Protein AF-W2J7N6-F1 (afdb_monomer_lite)

Organism: Phytophthora nicotianae (NCBI:txid4792)

Radius of gyration: 29.97 Å; chains: 1; bounding box: 70×47×74 Å

Foldseek 3Di:
DQCDVCNVVVDDADPVLVVDCDDHPLVVVLVVVLVVLPDLDPVPQPPDDDDPVCVPPRPSDRDRDDSVVVVVVVVVLSVLLVQLVVLVVVVPDPDPVSCVSSVNVVVSNVVVVVVVVVVVVVVVVVVVVVVLVVVVVVLVVLLVVLVVVLVVLVVCLVPDDDVVVVVSVVVNVVSVVVNVVSVVVVVVSVD

Structure (mmCIF, N/CA/C/O backbone):
data_AF-W2J7N6-F1
#
_entry.id   AF-W2J7N6-F1
#
loop_
_atom_site.group_PDB
_atom_site.id
_atom_site.type_symbol
_atom_site.label_atom_id
_atom_site.label_alt_id
_atom_site.label_comp_id
_atom_site.label_asym_id
_atom_site.label_entity_id
_atom_site.label_seq_id
_atom_site.pdbx_PDB_ins_code
_atom_site.Cartn_x
_atom_site.Cartn_y
_atom_site.Cartn_z
_atom_site.occupancy
_atom_site.B_iso_or_equiv
_atom_site.auth_seq_id
_atom_site.auth_comp_id
_atom_site.auth_asym_id
_atom_site.auth_atom_id
_atom_site.pdbx_PDB_model_num
ATOM 1 N N . MET A 1 1 ? -1.779 -7.008 22.328 1.00 38.22 1 MET A N 1
ATOM 2 C CA . MET A 1 1 ? -0.797 -5.920 22.149 1.00 38.22 1 MET A CA 1
ATOM 3 C C . MET A 1 1 ? -1.572 -4.625 22.346 1.00 38.22 1 MET A C 1
ATOM 5 O O . MET A 1 1 ? -2.574 -4.451 21.667 1.00 38.22 1 MET A O 1
ATOM 9 N N . TYR A 1 2 ? -1.223 -3.793 23.335 1.00 39.44 2 TYR A N 1
ATOM 10 C CA . TYR A 1 2 ? -1.887 -2.497 23.537 1.00 39.44 2 TYR A CA 1
ATOM 11 C C . TYR A 1 2 ? -1.592 -1.618 22.321 1.00 39.44 2 TYR A C 1
ATOM 13 O O . TYR A 1 2 ? -0.482 -1.105 22.246 1.00 39.44 2 TYR A O 1
ATOM 21 N N . MET A 1 3 ? -2.557 -1.466 21.406 1.00 43.78 3 MET A N 1
ATOM 22 C CA . MET A 1 3 ? -2.448 -0.568 20.253 1.00 43.78 3 MET A CA 1
ATOM 23 C C . MET A 1 3 ? -2.387 0.874 20.755 1.00 43.78 3 MET A C 1
ATOM 25 O O . MET A 1 3 ? -3.414 1.502 21.027 1.00 43.78 3 MET A O 1
ATOM 29 N N . ARG A 1 4 ? -1.173 1.389 20.964 1.00 52.88 4 ARG A N 1
ATOM 30 C CA . ARG A 1 4 ? -0.984 2.785 21.376 1.00 52.88 4 ARG A CA 1
ATOM 31 C C . ARG A 1 4 ? -1.499 3.686 20.253 1.00 52.88 4 ARG A C 1
ATOM 33 O O . ARG A 1 4 ? -1.397 3.339 19.084 1.00 52.88 4 ARG A O 1
ATOM 40 N N . LEU A 1 5 ? -1.994 4.882 20.570 1.00 53.97 5 LEU A N 1
ATOM 41 C CA . LEU A 1 5 ? -2.507 5.820 19.556 1.00 53.97 5 LEU A CA 1
ATOM 42 C C . LEU A 1 5 ? -1.477 6.125 18.440 1.00 53.97 5 LEU A C 1
ATOM 44 O O . LEU A 1 5 ? -1.843 6.379 17.296 1.00 53.97 5 LEU A O 1
ATOM 48 N N . ILE A 1 6 ? -0.183 6.038 18.759 1.00 49.06 6 ILE A N 1
ATOM 49 C CA . ILE A 1 6 ? 0.934 6.105 17.805 1.00 49.06 6 ILE A CA 1
ATOM 50 C C . ILE A 1 6 ? 0.998 4.911 16.841 1.00 49.06 6 ILE A C 1
ATOM 52 O O . ILE A 1 6 ? 1.374 5.091 15.694 1.00 49.06 6 ILE A O 1
ATOM 56 N N . GLU A 1 7 ? 0.616 3.710 17.270 1.00 50.69 7 GLU A N 1
ATOM 57 C CA . GLU A 1 7 ? 0.576 2.501 16.433 1.00 50.69 7 GLU A CA 1
ATOM 58 C C . GLU A 1 7 ? -0.626 2.536 15.479 1.00 50.69 7 GLU A C 1
ATOM 60 O O . GLU A 1 7 ? -0.531 2.062 14.355 1.00 50.69 7 GLU A O 1
ATOM 65 N N . VAL A 1 8 ? -1.725 3.181 15.891 1.00 49.38 8 VAL A N 1
ATOM 66 C CA . VAL A 1 8 ? -2.928 3.372 15.060 1.00 49.38 8 VAL A CA 1
ATOM 67 C C . VAL A 1 8 ? -2.766 4.525 14.065 1.00 49.38 8 VAL A C 1
ATOM 69 O O . VAL A 1 8 ? -3.258 4.453 12.944 1.00 49.38 8 VAL A O 1
ATOM 72 N N . THR A 1 9 ? -2.094 5.611 14.458 1.00 54.69 9 THR A N 1
ATOM 73 C CA . THR A 1 9 ? -1.965 6.817 13.614 1.00 54.69 9 THR A CA 1
ATOM 74 C C . THR A 1 9 ? -0.609 6.948 12.917 1.00 54.69 9 THR A C 1
ATOM 76 O O . THR A 1 9 ? -0.447 7.821 12.062 1.00 54.69 9 THR A O 1
ATOM 79 N N . GLY A 1 10 ? 0.379 6.128 13.289 1.00 52.31 10 GLY A N 1
ATOM 80 C CA . GLY A 1 10 ? 1.762 6.205 12.809 1.00 52.31 10 GLY A CA 1
ATOM 81 C C . GLY A 1 10 ? 2.533 7.445 13.279 1.00 52.31 10 GLY A C 1
ATOM 82 O O . GLY A 1 10 ? 3.628 7.701 12.778 1.00 52.31 10 GLY A O 1
ATOM 83 N N . ARG A 1 11 ? 1.983 8.257 14.197 1.00 52.81 11 ARG A N 1
ATOM 84 C CA . ARG A 1 11 ? 2.559 9.555 14.594 1.00 52.81 11 ARG A CA 1
ATOM 85 C C . ARG A 1 11 ? 2.810 9.658 16.089 1.00 52.81 11 ARG A C 1
ATOM 87 O O . ARG A 1 11 ? 1.987 9.259 16.908 1.00 52.81 11 ARG A O 1
ATOM 94 N N . ASN A 1 12 ? 3.966 10.220 16.431 1.00 57.34 12 ASN A N 1
ATOM 95 C CA . ASN A 1 12 ? 4.345 10.491 17.810 1.00 57.34 12 ASN A CA 1
ATOM 96 C C . ASN A 1 12 ? 3.651 11.771 18.291 1.00 57.34 12 ASN A C 1
ATOM 98 O O . ASN A 1 12 ? 3.714 12.782 17.597 1.00 57.34 12 ASN A O 1
ATOM 102 N N . PHE A 1 13 ? 2.986 11.705 19.444 1.00 58.62 13 PHE A N 1
ATOM 103 C CA . PHE A 1 13 ? 2.281 12.838 20.048 1.00 58.62 13 PHE A CA 1
ATOM 104 C C . PHE A 1 13 ? 3.157 13.412 21.156 1.00 58.62 13 PHE A C 1
ATOM 106 O O . PHE A 1 13 ? 3.608 12.659 22.027 1.00 58.62 13 PHE A O 1
ATOM 113 N N . ASP A 1 14 ? 3.425 14.715 21.121 1.00 60.62 14 ASP A N 1
ATOM 114 C CA . ASP A 1 14 ? 4.193 15.354 22.183 1.00 60.62 14 ASP A CA 1
ATOM 115 C C . ASP A 1 14 ? 3.315 15.671 23.410 1.00 60.62 14 ASP A C 1
ATOM 117 O O . ASP A 1 14 ? 2.107 15.432 23.439 1.00 60.62 14 ASP A O 1
ATOM 121 N N . ARG A 1 15 ? 3.935 16.145 24.494 1.00 53.88 15 ARG A N 1
ATOM 122 C CA . ARG A 1 15 ? 3.210 16.407 25.745 1.00 53.88 15 ARG A CA 1
ATOM 123 C C . ARG A 1 15 ? 2.224 17.573 25.614 1.00 53.88 15 ARG A C 1
ATOM 125 O O . ARG A 1 15 ? 1.198 17.548 26.278 1.00 53.88 15 ARG A O 1
ATOM 132 N N . ALA A 1 16 ? 2.510 18.547 24.751 1.00 56.78 16 ALA A N 1
ATOM 133 C CA . ALA A 1 16 ? 1.606 19.663 24.498 1.00 56.78 16 ALA A CA 1
ATOM 134 C C . ALA A 1 16 ? 0.375 19.202 23.699 1.00 56.78 16 ALA A C 1
ATOM 136 O O . ALA A 1 16 ? -0.742 19.585 24.036 1.00 56.78 16 ALA A O 1
ATOM 137 N N . ASP A 1 17 ? 0.560 18.295 22.735 1.00 56.19 17 ASP A N 1
ATOM 138 C CA . ASP A 1 17 ? -0.524 17.624 22.011 1.00 56.19 17 ASP A CA 1
ATOM 139 C C . ASP A 1 17 ? -1.400 16.761 22.933 1.00 56.19 17 ASP A C 1
ATOM 141 O O . ASP A 1 17 ? -2.585 16.570 22.677 1.00 56.19 17 ASP A O 1
ATOM 145 N N . LEU A 1 18 ? -0.836 16.188 23.998 1.00 55.91 18 LEU A N 1
ATOM 146 C CA . LEU A 1 18 ? -1.601 15.393 24.963 1.00 55.91 18 LEU A CA 1
ATOM 147 C C . LEU A 1 18 ? -2.370 16.260 25.973 1.00 55.91 18 LEU A C 1
ATOM 149 O O . LEU A 1 18 ? -3.413 15.817 26.459 1.00 55.91 18 LEU A O 1
ATOM 153 N N . ASP A 1 19 ? -1.872 17.464 26.267 1.00 52.31 19 ASP A N 1
ATOM 154 C CA . ASP A 1 19 ? -2.434 18.385 27.261 1.00 52.31 19 ASP A CA 1
ATOM 155 C C . ASP A 1 19 ? -3.466 19.375 26.658 1.00 52.31 19 ASP A C 1
ATOM 157 O O . ASP A 1 19 ? -4.292 19.919 27.397 1.00 52.31 19 ASP A O 1
ATOM 161 N N . ASP A 1 20 ? -3.488 19.588 25.332 1.00 57.53 20 ASP A N 1
ATOM 162 C CA . ASP A 1 20 ? -4.513 20.403 24.654 1.00 57.53 20 ASP A CA 1
ATOM 163 C C . ASP A 1 20 ? -5.779 19.586 24.327 1.00 57.53 20 ASP A C 1
ATOM 165 O O . ASP A 1 20 ? -5.853 18.795 23.382 1.00 57.53 20 ASP A O 1
ATOM 169 N N . VAL A 1 21 ? -6.821 19.804 25.128 1.00 56.00 21 VAL A N 1
ATOM 170 C CA . VAL A 1 21 ? -8.105 19.086 25.063 1.00 56.00 21 VAL A CA 1
ATOM 171 C C . VAL A 1 21 ? -8.947 19.497 23.846 1.00 56.00 21 VAL A C 1
ATOM 173 O O . VAL A 1 21 ? -9.872 18.779 23.458 1.00 56.00 21 VAL A O 1
ATOM 176 N N . THR A 1 22 ? -8.644 20.638 23.224 1.00 56.25 22 THR A N 1
ATOM 177 C CA . THR A 1 22 ? -9.552 21.286 22.269 1.00 56.25 22 THR A CA 1
ATOM 178 C C . THR A 1 22 ? -9.056 21.265 20.841 1.00 56.25 22 THR A C 1
ATOM 180 O O . THR A 1 22 ? -9.901 21.055 19.980 1.00 56.25 22 THR A O 1
ATOM 183 N N . ASP A 1 23 ? -7.750 21.393 20.582 1.00 58.72 23 ASP A N 1
ATOM 184 C CA . ASP A 1 23 ? -7.188 21.447 19.219 1.00 58.72 23 ASP A CA 1
ATOM 185 C C . ASP A 1 23 ? -6.036 20.466 18.953 1.00 58.72 23 ASP A C 1
ATOM 187 O O . ASP A 1 23 ? -5.449 20.469 17.869 1.00 58.72 23 ASP A O 1
ATOM 191 N N . SER A 1 24 ? -5.763 19.542 19.876 1.00 68.00 24 SER A N 1
ATOM 192 C CA . SER A 1 24 ? -4.764 18.503 19.630 1.00 68.00 24 SER A CA 1
ATOM 193 C C . SER A 1 24 ? -5.123 17.575 18.470 1.00 68.00 24 SER A C 1
ATOM 195 O O . SER A 1 24 ? -6.289 17.282 18.178 1.00 68.00 24 SER A O 1
ATOM 197 N N . LEU A 1 25 ? -4.085 17.003 17.855 1.00 62.78 25 LEU A N 1
ATOM 198 C CA . LEU A 1 25 ? -4.218 15.944 16.852 1.00 62.78 25 LEU A CA 1
ATOM 199 C C . LEU A 1 25 ? -4.993 14.730 17.387 1.00 62.78 25 LEU A C 1
ATOM 201 O O . LEU A 1 25 ? -5.731 14.085 16.643 1.00 62.78 25 LEU A O 1
ATOM 205 N N . LYS A 1 26 ? -4.873 14.444 18.687 1.00 64.44 26 LYS A N 1
ATOM 206 C CA . LYS A 1 26 ? -5.652 13.410 19.372 1.00 64.44 26 LYS A CA 1
ATOM 207 C C . LYS A 1 26 ? -7.142 13.765 19.419 1.00 64.44 26 LYS A C 1
ATOM 209 O O . LYS A 1 26 ? -7.977 12.933 19.061 1.00 64.44 26 LYS A O 1
ATOM 214 N N . ALA A 1 27 ? -7.487 14.994 19.803 1.00 67.50 27 ALA A N 1
ATOM 215 C CA . ALA A 1 27 ? -8.872 15.465 19.784 1.00 67.50 27 ALA A CA 1
ATOM 216 C C . ALA A 1 27 ? -9.446 15.472 18.355 1.00 67.50 27 ALA A C 1
ATOM 218 O O . ALA A 1 27 ? -10.603 15.100 18.145 1.00 67.50 27 ALA A O 1
ATOM 219 N N . GLN A 1 28 ? -8.631 15.824 17.355 1.00 71.25 28 GLN A N 1
ATOM 220 C CA . GLN A 1 28 ? -9.018 15.776 15.946 1.00 71.25 28 GLN A CA 1
ATOM 221 C C . GLN A 1 28 ? -9.262 14.345 15.451 1.00 71.25 28 GLN A C 1
ATOM 223 O O . GLN A 1 28 ? -10.259 14.101 14.771 1.00 71.25 28 GLN A O 1
ATOM 228 N N . PHE A 1 29 ? -8.410 13.390 15.834 1.00 69.88 29 PHE A N 1
ATOM 229 C CA . PHE A 1 29 ? -8.613 11.972 15.546 1.00 69.88 29 PHE A CA 1
ATOM 230 C C . PHE A 1 29 ? -9.966 11.485 16.081 1.00 69.88 29 PHE A C 1
ATOM 232 O O . PHE A 1 29 ? -10.776 10.969 15.311 1.00 69.88 29 PHE A O 1
ATOM 239 N N . TRP A 1 30 ? -10.274 11.731 17.357 1.00 74.19 30 TRP A N 1
ATOM 240 C CA . TRP A 1 30 ? -11.540 11.286 17.948 1.00 74.19 30 TRP A CA 1
ATOM 241 C C . TRP A 1 30 ? -12.768 12.015 17.394 1.00 74.19 30 TRP A C 1
ATOM 243 O O . TRP A 1 30 ? -13.833 11.410 17.277 1.00 74.19 30 TRP A O 1
ATOM 253 N N . ARG A 1 31 ? -12.640 13.284 16.980 1.00 73.38 31 ARG A N 1
ATOM 254 C CA . ARG A 1 31 ? -13.703 13.994 16.243 1.00 73.38 31 ARG A CA 1
ATOM 255 C C . ARG A 1 31 ? -13.989 13.348 14.884 1.00 73.38 31 ARG A C 1
ATOM 257 O O . ARG A 1 31 ? -15.156 13.192 14.518 1.00 73.38 31 ARG A O 1
ATOM 264 N N . ASN A 1 32 ? -12.952 12.928 14.163 1.00 71.38 32 ASN A N 1
ATOM 265 C CA . ASN A 1 32 ? -13.113 12.209 12.898 1.00 71.38 32 ASN A CA 1
ATOM 266 C C . ASN A 1 32 ? -13.758 10.835 13.119 1.00 71.38 32 ASN A C 1
ATOM 268 O O . ASN A 1 32 ? -14.707 10.492 12.417 1.00 71.38 32 ASN A O 1
ATOM 272 N N . VAL A 1 33 ? -13.305 10.090 14.133 1.00 67.31 33 VAL A N 1
ATOM 273 C CA . VAL A 1 33 ? -13.909 8.805 14.525 1.00 67.31 33 VAL A CA 1
ATOM 274 C C . VAL A 1 33 ? -15.389 8.982 14.862 1.00 67.31 33 VAL A C 1
ATOM 276 O O . VAL A 1 33 ? -16.207 8.242 14.332 1.00 67.31 33 VAL A O 1
ATOM 279 N N . ALA A 1 34 ? -15.758 9.994 15.654 1.00 68.44 34 ALA A N 1
ATOM 280 C CA . ALA A 1 34 ? -17.157 10.285 15.977 1.00 68.44 34 ALA A CA 1
ATOM 281 C C . ALA A 1 34 ? -17.995 10.628 14.738 1.00 68.44 34 ALA A C 1
ATOM 283 O O . ALA A 1 34 ? -19.142 10.205 14.628 1.00 68.44 34 ALA A O 1
ATOM 284 N N . THR A 1 35 ? -17.415 11.361 13.785 1.00 73.50 35 THR A N 1
ATOM 285 C CA . THR A 1 35 ? -18.088 11.720 12.529 1.00 73.50 35 THR A CA 1
ATOM 286 C C . THR A 1 35 ? -18.385 10.482 11.686 1.00 73.50 35 THR A C 1
ATOM 288 O O . THR A 1 35 ? -19.499 10.334 11.193 1.00 73.50 35 THR A O 1
ATOM 291 N N . VAL A 1 36 ? -17.416 9.571 11.549 1.00 71.06 36 VAL A N 1
ATOM 292 C CA . VAL A 1 36 ? -17.595 8.314 10.807 1.00 71.06 36 VAL A CA 1
ATOM 293 C C . VAL A 1 36 ? -18.513 7.355 11.561 1.00 71.06 36 VAL A C 1
ATOM 295 O O . VAL A 1 36 ? -19.376 6.740 10.948 1.00 71.06 36 VAL A O 1
ATOM 298 N N . TYR A 1 37 ? -18.380 7.254 12.881 1.00 63.28 37 TYR A N 1
ATOM 299 C CA . TYR A 1 37 ? -19.232 6.406 13.712 1.00 63.28 37 TYR A CA 1
ATOM 300 C C . TYR A 1 37 ? -20.702 6.827 13.628 1.00 63.28 37 TYR A C 1
ATOM 302 O O . TYR A 1 37 ? -21.566 5.983 13.459 1.00 63.28 37 TYR A O 1
ATOM 310 N N . CYS A 1 38 ? -20.989 8.130 13.665 1.00 63.50 38 CYS A N 1
ATOM 311 C CA . CYS A 1 38 ? -22.343 8.653 13.483 1.00 63.50 38 CYS A CA 1
ATOM 312 C C . CYS A 1 38 ? -22.798 8.665 12.012 1.00 63.50 38 CYS A C 1
ATOM 314 O O . CYS A 1 38 ? -23.956 8.989 11.737 1.00 63.50 38 CYS A O 1
ATOM 316 N N . SER A 1 39 ? -21.913 8.357 11.058 1.00 65.50 39 SER A N 1
ATOM 317 C CA . SER A 1 39 ? -22.294 8.238 9.654 1.00 65.50 39 SER A CA 1
ATOM 318 C C . SER A 1 39 ? -23.007 6.905 9.439 1.00 65.50 39 SER A C 1
ATOM 320 O O . SER A 1 39 ? -22.518 5.851 9.835 1.00 65.50 39 SER A O 1
ATOM 322 N N . ASN A 1 40 ? -24.185 6.955 8.818 1.00 57.28 40 ASN A N 1
ATOM 323 C CA . ASN A 1 40 ? -25.013 5.782 8.536 1.00 57.28 40 ASN A CA 1
ATOM 324 C C . ASN A 1 40 ? -24.460 5.003 7.323 1.00 57.28 40 ASN A C 1
ATOM 326 O O . ASN A 1 40 ? -25.166 4.791 6.339 1.00 57.28 40 ASN A O 1
ATOM 330 N N . ASP A 1 41 ? -23.163 4.688 7.363 1.00 60.06 41 ASP A N 1
ATOM 331 C CA . ASP A 1 41 ? -22.408 4.039 6.295 1.00 60.06 41 ASP A CA 1
ATOM 332 C C . ASP A 1 41 ? -22.790 2.556 6.226 1.00 60.06 41 ASP A C 1
ATOM 334 O O . ASP A 1 41 ? -22.644 1.798 7.191 1.00 60.06 41 ASP A O 1
ATOM 338 N N . ASP A 1 42 ? -23.287 2.145 5.060 1.00 57.94 42 ASP A N 1
ATOM 339 C CA . ASP A 1 42 ? -23.792 0.797 4.812 1.00 57.94 42 ASP A CA 1
ATOM 340 C C . ASP A 1 42 ? -22.732 -0.288 5.051 1.00 57.94 42 ASP A C 1
ATOM 342 O O . ASP A 1 42 ? -23.088 -1.431 5.342 1.00 57.94 42 ASP A O 1
ATOM 346 N N . LYS A 1 43 ? -21.435 0.059 5.021 1.00 56.66 43 LYS A N 1
ATOM 347 C CA . LYS A 1 43 ? -20.343 -0.890 5.292 1.00 56.66 43 LYS A CA 1
ATOM 348 C C . LYS A 1 43 ? -20.364 -1.479 6.707 1.00 56.66 43 LYS A C 1
ATOM 350 O O . LYS A 1 43 ? -19.755 -2.522 6.929 1.00 56.66 43 LYS A O 1
ATOM 355 N N . PHE A 1 44 ? -21.043 -0.830 7.657 1.00 51.00 44 PHE A N 1
ATOM 356 C CA . PHE A 1 44 ? -21.101 -1.268 9.055 1.00 51.00 44 PHE A CA 1
ATOM 357 C C . PHE A 1 44 ? -22.415 -1.961 9.441 1.00 51.00 44 PHE A C 1
ATOM 359 O O . PHE A 1 44 ? -22.488 -2.565 10.507 1.00 51.00 44 PHE A O 1
ATOM 366 N N . LYS A 1 45 ? -23.438 -1.947 8.574 1.00 52.94 45 LYS A N 1
ATOM 367 C CA . LYS A 1 45 ? -24.774 -2.506 8.868 1.00 52.94 45 LYS A CA 1
ATOM 368 C C . LYS A 1 45 ? -24.836 -4.039 8.929 1.00 52.94 45 LYS A C 1
ATOM 370 O O . LYS A 1 45 ? -25.866 -4.582 9.308 1.00 52.94 45 LYS A O 1
ATOM 375 N N . GLY A 1 46 ? -23.769 -4.742 8.542 1.00 46.72 46 GLY A N 1
ATOM 376 C CA . GLY A 1 46 ? -23.769 -6.203 8.376 1.00 46.72 46 GLY A CA 1
ATOM 377 C C . GLY A 1 46 ? -22.962 -7.005 9.400 1.00 46.72 46 GLY A C 1
ATOM 378 O O . GLY A 1 46 ? -22.852 -8.214 9.233 1.00 46.72 46 GLY A O 1
ATOM 379 N N . PHE A 1 47 ? -22.359 -6.371 10.412 1.00 46.88 47 PHE A N 1
ATOM 380 C CA . PHE A 1 47 ? -21.346 -7.027 11.259 1.00 46.88 47 PHE A CA 1
ATOM 381 C C . PHE A 1 47 ? -21.861 -7.685 12.547 1.00 46.88 47 PHE A C 1
ATOM 383 O O . PHE A 1 47 ? -21.058 -8.255 13.282 1.00 46.88 47 PHE A O 1
ATOM 390 N N . ILE A 1 48 ? -23.163 -7.636 12.834 1.00 47.78 48 ILE A N 1
ATOM 391 C CA . ILE A 1 48 ? -23.719 -8.198 14.072 1.00 47.78 48 ILE A CA 1
ATOM 392 C C . ILE A 1 48 ? -24.527 -9.449 13.713 1.00 47.78 48 ILE A C 1
ATOM 394 O O . ILE A 1 48 ? -25.617 -9.349 13.151 1.00 47.78 48 ILE A O 1
ATOM 398 N N . GLU A 1 49 ? -23.969 -10.633 13.989 1.00 47.41 49 GLU A N 1
ATOM 399 C CA . GLU A 1 49 ? -24.737 -11.884 13.973 1.00 47.41 49 GLU A CA 1
ATOM 400 C C . GLU A 1 49 ? -25.861 -11.793 15.017 1.00 47.41 49 GLU A C 1
ATOM 402 O O . GLU A 1 49 ? -25.648 -11.318 16.131 1.00 47.41 49 GLU A O 1
ATOM 407 N N . TYR A 1 50 ? -27.068 -12.220 14.639 1.00 43.53 50 TYR A N 1
ATOM 408 C CA . TYR A 1 50 ? -28.246 -12.210 15.507 1.00 43.53 50 TYR A CA 1
ATOM 409 C C . TYR A 1 50 ? -28.008 -13.080 16.751 1.00 43.53 50 TYR A C 1
ATOM 411 O O . TYR A 1 50 ? -27.838 -14.296 16.636 1.00 43.53 50 TYR A O 1
ATOM 419 N N . ASP A 1 51 ? -28.025 -12.456 17.929 1.00 50.34 51 ASP A N 1
ATOM 420 C CA . ASP A 1 51 ? -28.046 -13.131 19.229 1.00 50.34 51 ASP A CA 1
ATOM 421 C C . ASP A 1 51 ? -29.486 -13.147 19.767 1.00 50.34 51 ASP A C 1
ATOM 423 O O . ASP A 1 51 ? -30.223 -12.174 19.604 1.00 50.34 51 ASP A O 1
ATOM 427 N N . ALA A 1 52 ? -29.901 -14.222 20.437 1.00 51.09 52 ALA A N 1
ATOM 428 C CA . ALA A 1 52 ? -31.219 -14.305 21.073 1.00 51.09 52 ALA A CA 1
ATOM 429 C C . ALA A 1 52 ? -31.420 -13.208 22.139 1.00 51.09 52 ALA A C 1
ATOM 431 O O . ALA A 1 52 ? -32.550 -12.797 22.397 1.00 51.09 52 ALA A O 1
ATOM 432 N N . ASP A 1 53 ? -30.326 -12.684 22.697 1.00 50.62 53 ASP A N 1
ATOM 433 C CA . ASP A 1 53 ? -30.327 -11.559 23.639 1.00 50.62 53 ASP A CA 1
ATOM 434 C C 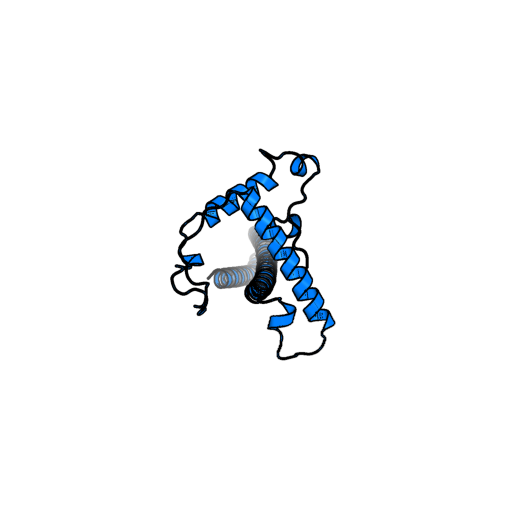. ASP A 1 53 ? -30.567 -10.189 22.958 1.00 50.62 53 ASP A C 1
ATOM 436 O O . ASP A 1 53 ? -30.757 -9.181 23.641 1.00 50.62 53 ASP A O 1
ATOM 440 N N . SER A 1 54 ? -30.589 -10.134 21.619 1.00 50.19 54 SER A N 1
ATOM 441 C CA . SER A 1 54 ? -30.829 -8.917 20.821 1.00 50.19 54 SER A CA 1
ATOM 442 C C . SER A 1 54 ? -32.284 -8.745 20.360 1.00 50.19 54 SER A C 1
ATOM 444 O O . SER A 1 54 ? -32.590 -7.846 19.575 1.00 50.19 54 SER A O 1
ATOM 446 N N . ASP A 1 55 ? -33.210 -9.572 20.857 1.00 48.94 55 ASP A N 1
ATOM 447 C CA . ASP A 1 55 ? -34.613 -9.540 20.443 1.00 48.94 55 ASP A CA 1
ATOM 448 C C . ASP A 1 55 ? -35.275 -8.194 20.813 1.00 48.94 55 ASP A C 1
ATOM 450 O O . ASP A 1 55 ? -35.405 -7.821 21.980 1.00 48.94 55 ASP A O 1
ATOM 454 N N . GLY A 1 56 ? -35.666 -7.427 19.791 1.00 51.66 56 GLY A N 1
ATOM 455 C CA . GLY A 1 56 ? -36.222 -6.076 19.940 1.00 51.66 56 GLY A CA 1
ATOM 456 C C . GLY A 1 56 ? -35.200 -4.931 19.939 1.00 51.66 56 GLY A C 1
ATOM 457 O O . GLY A 1 56 ? -35.609 -3.772 20.027 1.00 51.66 56 GLY A O 1
ATOM 458 N N . ILE A 1 57 ? -33.903 -5.218 19.798 1.00 50.97 57 ILE A N 1
ATOM 459 C CA . ILE A 1 57 ? -32.849 -4.217 19.590 1.00 50.97 57 ILE A CA 1
ATOM 460 C C . ILE A 1 57 ? -32.460 -4.249 18.112 1.00 50.97 57 ILE A C 1
ATOM 462 O O . ILE A 1 57 ? -31.961 -5.259 17.631 1.00 50.97 57 ILE A O 1
ATOM 466 N N . ASP A 1 58 ? -32.681 -3.151 17.385 1.00 54.31 58 ASP A N 1
ATOM 467 C CA . ASP A 1 58 ? -32.164 -3.007 16.020 1.00 54.31 58 ASP A CA 1
ATOM 468 C C . ASP A 1 58 ? -30.645 -2.744 16.069 1.00 54.31 58 ASP A C 1
ATOM 470 O O . ASP A 1 58 ? -30.239 -1.646 16.467 1.00 54.31 58 ASP A O 1
ATOM 474 N N . PRO A 1 59 ? -29.791 -3.697 15.646 1.00 47.62 59 PRO A N 1
ATOM 475 C CA . PRO A 1 59 ? -28.339 -3.534 15.682 1.00 47.62 59 PRO A CA 1
ATOM 476 C C . PRO A 1 59 ? -27.838 -2.459 14.703 1.00 47.62 59 PRO A C 1
ATOM 478 O O . PRO A 1 59 ? -26.706 -1.997 14.821 1.00 47.62 59 PRO A O 1
ATOM 481 N N . GLY A 1 60 ? -28.673 -2.047 13.739 1.00 49.69 60 GLY A N 1
ATOM 482 C CA . GLY A 1 60 ? -28.392 -0.954 12.809 1.00 49.69 60 GLY A CA 1
ATOM 483 C C . GLY A 1 60 ? -28.651 0.442 13.385 1.00 49.69 60 GLY A C 1
ATOM 484 O O . GLY A 1 60 ? -28.278 1.439 12.762 1.00 49.69 60 GLY A O 1
ATOM 485 N N . THR A 1 61 ? -29.264 0.544 14.569 1.00 54.88 61 THR A N 1
ATOM 486 C CA . THR A 1 61 ? -29.500 1.827 15.234 1.00 54.88 61 THR A CA 1
ATOM 487 C C . THR A 1 61 ? -28.225 2.292 15.940 1.00 54.88 61 THR A C 1
ATOM 489 O O . THR A 1 61 ? -27.939 1.940 17.083 1.00 54.88 61 THR A O 1
ATOM 492 N N . ILE A 1 62 ? -27.447 3.123 15.245 1.00 57.03 62 ILE A N 1
ATOM 493 C CA . ILE A 1 62 ? -26.244 3.756 15.792 1.00 57.03 62 ILE A CA 1
ATOM 494 C C . ILE A 1 62 ? -26.650 4.729 16.908 1.00 57.03 62 ILE A C 1
ATOM 496 O O . ILE A 1 62 ? -27.302 5.743 16.652 1.00 57.03 62 ILE A O 1
ATOM 500 N N . VAL A 1 63 ? -26.231 4.451 18.146 1.00 64.62 63 VAL A N 1
ATOM 501 C CA . VAL A 1 63 ? -26.381 5.377 19.280 1.00 64.62 63 VAL A CA 1
ATOM 502 C C . VAL A 1 63 ? -25.262 6.420 19.210 1.00 64.62 63 VAL A C 1
ATOM 504 O O . VAL A 1 63 ? -24.105 6.043 19.386 1.00 64.62 63 VAL A O 1
ATOM 507 N N . PRO A 1 64 ? -25.546 7.718 18.978 1.00 67.56 64 PRO A N 1
ATOM 508 C CA . PRO A 1 64 ? -24.504 8.731 18.845 1.00 67.56 64 PRO A CA 1
ATOM 509 C C . PRO A 1 64 ? -23.729 8.918 20.153 1.00 67.56 64 PRO A C 1
ATOM 511 O O . PRO A 1 64 ? -24.317 9.073 21.227 1.00 67.56 64 PRO A O 1
ATOM 514 N N . HIS A 1 65 ? -22.403 8.974 20.062 1.00 71.12 65 HIS A N 1
ATOM 515 C CA . HIS A 1 65 ? -21.519 9.185 21.207 1.00 71.12 65 HIS A CA 1
ATOM 516 C C . HIS A 1 65 ? -20.592 10.377 20.978 1.00 71.12 65 HIS A C 1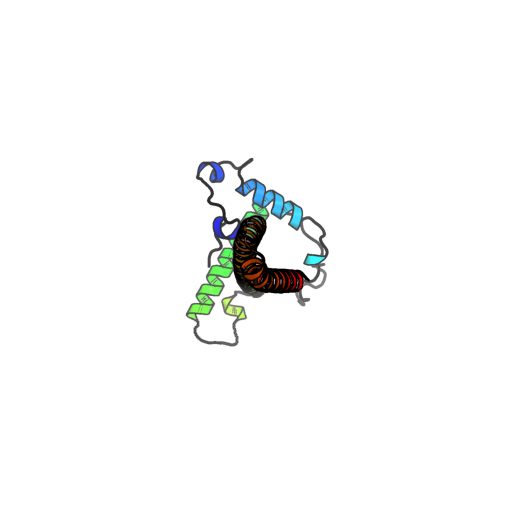
ATOM 518 O O . HIS A 1 65 ? -20.216 10.695 19.848 1.00 71.12 65 HIS A O 1
ATOM 524 N N . SER A 1 66 ? -20.219 11.057 22.065 1.00 73.25 66 SER A N 1
ATOM 525 C CA . SER A 1 66 ? -19.216 12.119 22.001 1.00 73.25 66 SER A CA 1
ATOM 526 C C . SER A 1 66 ? -17.827 11.528 21.709 1.00 73.25 66 SER A C 1
ATOM 528 O O . SER A 1 66 ? -17.570 10.378 22.073 1.00 73.25 66 SER A O 1
ATOM 530 N N . PRO A 1 67 ? -16.895 12.305 21.123 1.00 71.06 67 PRO A N 1
ATOM 531 C CA . PRO A 1 67 ? -15.512 11.866 20.912 1.00 71.06 67 PRO A CA 1
ATOM 532 C C . PRO A 1 67 ? -14.858 11.302 22.181 1.00 71.06 67 PRO A C 1
ATOM 534 O O . PRO A 1 67 ? -14.244 10.243 22.140 1.00 71.06 67 PRO A O 1
ATOM 537 N N . ALA A 1 68 ? -15.065 11.966 23.324 1.00 71.94 68 ALA A N 1
ATOM 538 C CA . ALA A 1 68 ? -14.550 11.519 24.617 1.00 71.94 68 ALA A CA 1
ATOM 539 C C . ALA A 1 68 ? -15.150 10.174 25.056 1.00 71.94 68 ALA A C 1
ATOM 541 O O . ALA A 1 68 ? -14.440 9.335 25.605 1.00 71.94 68 ALA A O 1
ATOM 542 N N . LYS A 1 69 ? -16.445 9.944 24.791 1.00 71.12 69 LYS A N 1
ATOM 543 C CA . LYS A 1 69 ? -17.093 8.673 25.125 1.00 71.12 69 LYS A CA 1
ATOM 544 C C . LYS A 1 69 ? -16.600 7.535 24.232 1.00 71.12 69 LYS A C 1
ATOM 546 O O . LYS A 1 69 ? -16.404 6.429 24.721 1.00 71.12 69 LYS A O 1
ATOM 551 N N . LEU A 1 70 ? -16.361 7.808 22.951 1.00 68.44 70 LEU A N 1
ATOM 552 C CA . LEU A 1 70 ? -15.773 6.836 22.027 1.00 68.44 70 LEU A CA 1
ATOM 553 C C . LEU A 1 70 ? -14.330 6.487 22.407 1.00 68.44 70 LEU A C 1
ATOM 555 O O . LEU A 1 70 ? -13.962 5.317 22.356 1.00 68.44 70 LEU A O 1
ATOM 559 N N . GLU A 1 71 ? -13.541 7.471 22.848 1.00 73.62 71 GLU A N 1
ATOM 560 C CA . GLU A 1 71 ? -12.206 7.225 23.398 1.00 73.62 71 GLU A CA 1
ATOM 561 C C . GLU A 1 71 ? -12.265 6.324 24.640 1.00 73.62 71 GLU A C 1
ATOM 563 O O . GLU A 1 71 ? -11.528 5.343 24.725 1.00 73.62 71 GLU A O 1
ATOM 568 N N . GLU A 1 72 ? -13.161 6.616 25.586 1.00 74.25 72 GLU A N 1
ATOM 569 C CA . GLU A 1 72 ? -13.366 5.798 26.788 1.00 74.25 72 GLU A CA 1
ATOM 570 C C . GLU A 1 72 ? -13.759 4.355 26.431 1.00 74.25 72 GLU A C 1
ATOM 572 O O . GLU A 1 72 ? -13.128 3.411 26.906 1.00 74.25 72 GLU A O 1
ATOM 577 N N . MET A 1 73 ? -14.745 4.180 25.542 1.00 70.81 73 MET A N 1
ATOM 578 C CA . MET A 1 73 ? -15.200 2.864 25.076 1.00 70.81 73 MET A CA 1
ATOM 579 C C . MET A 1 73 ? -14.080 2.083 24.383 1.00 70.81 73 MET A C 1
ATOM 581 O O . MET A 1 73 ? -13.946 0.878 24.587 1.00 70.81 73 MET A O 1
ATOM 585 N N . TRP A 1 74 ? -13.243 2.756 23.591 1.00 71.44 74 TRP A N 1
ATOM 586 C CA . TRP A 1 74 ? -12.074 2.145 22.964 1.00 71.44 74 TRP A CA 1
ATOM 587 C C . TRP A 1 74 ? -11.022 1.701 23.987 1.00 71.44 74 TRP A C 1
ATOM 589 O O . TRP A 1 74 ? -10.491 0.591 23.894 1.00 71.44 74 TRP A O 1
ATOM 599 N N . MET A 1 75 ? -10.721 2.538 24.982 1.00 72.12 75 MET A N 1
ATOM 600 C CA . MET A 1 75 ? -9.778 2.203 26.057 1.00 72.12 75 MET A CA 1
ATOM 601 C C . MET A 1 75 ? -10.278 1.018 26.890 1.00 72.12 75 MET A C 1
ATOM 603 O O . MET A 1 75 ? -9.508 0.127 27.250 1.00 72.12 75 MET A O 1
ATOM 607 N N . GLU A 1 76 ? -11.581 0.968 27.148 1.00 72.81 76 GLU A N 1
ATOM 608 C CA . GLU A 1 76 ? -12.226 -0.146 27.830 1.00 72.81 76 GLU A CA 1
ATOM 609 C C . GLU A 1 76 ? -12.138 -1.436 26.993 1.00 72.81 76 GLU A C 1
ATOM 611 O O . GLU A 1 76 ? -11.670 -2.469 27.479 1.00 72.81 76 GLU A O 1
ATOM 616 N N . LEU A 1 77 ? -12.494 -1.374 25.706 1.00 68.75 77 LEU A N 1
ATOM 617 C CA . LEU A 1 77 ? -12.449 -2.508 24.780 1.00 68.75 77 LEU A CA 1
ATOM 618 C C . LEU A 1 77 ? -11.026 -3.061 24.598 1.00 68.75 77 LEU A C 1
ATOM 620 O O . LEU A 1 77 ? -10.814 -4.273 24.658 1.00 68.75 77 LEU A O 1
ATOM 624 N N . THR A 1 78 ? -10.028 -2.189 24.454 1.00 68.88 78 THR A N 1
ATOM 625 C CA . THR A 1 78 ? -8.613 -2.588 24.344 1.00 68.88 78 THR A CA 1
ATOM 626 C C . THR A 1 78 ? -8.052 -3.165 25.647 1.00 68.88 78 THR A C 1
ATOM 628 O O . THR A 1 78 ? -7.209 -4.070 25.607 1.00 68.88 78 THR A O 1
ATOM 631 N N . SER A 1 79 ? -8.540 -2.714 26.807 1.00 72.94 79 SER A N 1
ATOM 632 C CA . SER A 1 79 ? -8.212 -3.318 28.103 1.00 72.94 79 SER A CA 1
ATOM 633 C C . SER A 1 79 ? -8.781 -4.736 28.220 1.00 72.94 79 SER A C 1
ATOM 635 O O . SER A 1 79 ? -8.032 -5.675 28.510 1.00 72.94 79 SER A O 1
ATOM 637 N N . PHE A 1 80 ? -10.066 -4.924 27.894 1.00 68.06 80 PHE A N 1
ATOM 638 C CA . PHE A 1 80 ? -10.700 -6.247 27.861 1.00 68.06 80 PHE A CA 1
ATOM 639 C C . PHE A 1 80 ? -9.998 -7.198 26.893 1.00 68.06 80 PHE A C 1
ATOM 641 O O . PHE A 1 80 ? -9.754 -8.358 27.236 1.00 68.06 80 PHE A O 1
ATOM 648 N N . PHE A 1 81 ? -9.616 -6.702 25.715 1.00 66.62 81 PHE A N 1
ATOM 649 C CA . PHE A 1 81 ? -8.827 -7.462 24.754 1.00 66.62 81 PHE A CA 1
ATOM 650 C C . PHE A 1 81 ? -7.484 -7.896 25.347 1.00 66.62 81 PHE A C 1
ATOM 652 O O . PHE A 1 81 ? -7.133 -9.070 25.280 1.00 66.62 81 PHE A O 1
ATOM 659 N N . SER A 1 82 ? -6.750 -6.977 25.978 1.00 70.12 82 SER A N 1
ATOM 660 C CA . SER A 1 82 ? -5.431 -7.267 26.553 1.00 70.12 82 SER A CA 1
ATOM 661 C C . SER A 1 82 ? -5.494 -8.332 27.651 1.00 70.12 82 SER A C 1
ATOM 663 O O . SER A 1 82 ? -4.630 -9.205 27.714 1.00 70.12 82 SER A O 1
ATOM 665 N N . ILE A 1 83 ? -6.534 -8.291 28.489 1.00 71.88 83 ILE A N 1
ATOM 666 C CA . ILE A 1 83 ? -6.787 -9.308 29.519 1.00 71.88 83 ILE A CA 1
ATOM 667 C C . ILE A 1 83 ? -7.116 -10.654 28.867 1.00 71.88 83 ILE A C 1
ATOM 669 O O . ILE A 1 83 ? -6.532 -11.676 29.223 1.00 71.88 83 ILE A O 1
ATOM 673 N N . SER A 1 84 ? -8.016 -10.650 27.884 1.00 64.94 84 SER A N 1
ATOM 674 C CA . SER A 1 84 ? -8.456 -11.859 27.183 1.00 64.94 84 SER A CA 1
ATOM 675 C C . SER A 1 84 ? -7.310 -12.535 26.426 1.00 64.94 84 SER A C 1
ATOM 677 O O . SER A 1 84 ? -7.149 -13.750 26.498 1.00 64.94 84 SER A O 1
ATOM 679 N N . GLU A 1 85 ? -6.465 -11.755 25.750 1.00 64.44 85 GLU A N 1
ATOM 680 C CA . GLU A 1 85 ? -5.282 -12.239 25.038 1.00 64.44 85 GLU A CA 1
ATOM 681 C C . GLU A 1 85 ? -4.234 -12.811 26.006 1.00 64.44 85 GLU A C 1
ATOM 683 O O . GLU 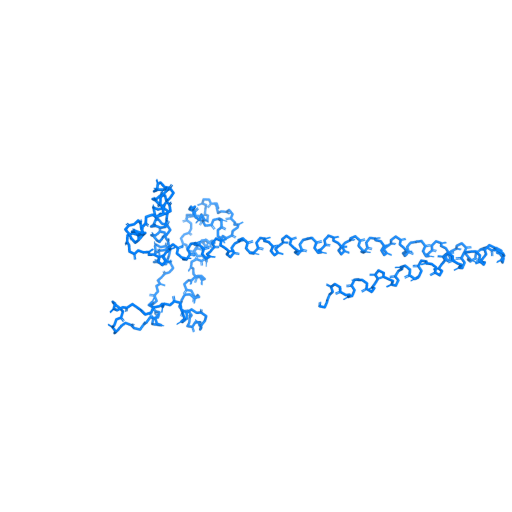A 1 85 ? -3.665 -13.873 25.745 1.00 64.44 85 GLU A O 1
ATOM 688 N N . ALA A 1 86 ? -3.985 -12.145 27.140 1.00 69.56 86 ALA A N 1
ATOM 689 C CA . ALA A 1 86 ? -3.082 -12.656 28.170 1.00 69.56 86 ALA A CA 1
ATOM 690 C C . ALA A 1 86 ? -3.585 -13.990 28.740 1.00 69.56 86 ALA A C 1
ATOM 692 O O . ALA A 1 86 ? -2.816 -14.947 28.844 1.00 69.56 86 ALA A O 1
ATOM 693 N N . ASN A 1 87 ? -4.884 -14.077 29.032 1.00 65.62 87 ASN A N 1
ATOM 694 C CA . ASN A 1 87 ? -5.528 -15.302 29.496 1.00 65.62 87 ASN A CA 1
ATOM 695 C C . ASN A 1 87 ? -5.447 -16.423 28.450 1.00 65.62 87 ASN A C 1
ATOM 697 O O . ASN A 1 87 ? -5.115 -17.556 28.792 1.00 65.62 87 ASN A O 1
ATOM 701 N N . PHE A 1 88 ? -5.673 -16.106 27.172 1.00 59.59 88 PHE A N 1
ATOM 702 C CA . PHE A 1 88 ? -5.526 -17.056 26.071 1.00 59.59 88 PHE A CA 1
ATOM 703 C C . PHE A 1 88 ? -4.101 -17.614 25.987 1.00 59.59 88 PHE A C 1
ATOM 705 O O . PHE A 1 88 ? -3.917 -18.832 25.981 1.00 59.59 88 PHE A O 1
ATOM 712 N N . ARG A 1 89 ? -3.082 -16.745 26.007 1.00 64.31 89 ARG A N 1
ATOM 713 C CA . ARG A 1 89 ? -1.666 -17.155 25.964 1.00 64.31 89 ARG A CA 1
ATOM 714 C C . ARG A 1 89 ? -1.263 -18.010 27.166 1.00 64.31 89 ARG A C 1
ATOM 716 O O . ARG A 1 89 ? -0.489 -18.947 27.002 1.00 64.31 89 ARG A O 1
ATOM 723 N N . LEU A 1 90 ? -1.779 -17.696 28.356 1.00 63.28 90 LEU A N 1
ATOM 724 C CA . LEU A 1 90 ? -1.516 -18.457 29.582 1.00 63.28 90 LEU A CA 1
ATOM 725 C C . LEU A 1 90 ? -2.196 -19.828 29.586 1.00 63.28 90 LEU A C 1
ATOM 727 O O . LEU A 1 90 ? -1.652 -20.764 30.166 1.00 63.28 90 LEU A O 1
ATOM 731 N N . SER A 1 91 ? -3.366 -19.953 28.954 1.00 59.28 91 SER A N 1
ATOM 732 C CA . SER A 1 91 ? -4.139 -21.197 28.985 1.00 59.28 91 SER A CA 1
ATOM 733 C C . SER A 1 91 ? -3.424 -22.357 28.287 1.00 59.28 91 SER A C 1
ATOM 735 O O . SER A 1 91 ? -3.567 -23.493 28.733 1.00 59.28 91 SER A O 1
ATOM 737 N N . GLY A 1 92 ? -2.637 -22.098 27.229 1.00 56.25 92 GLY A N 1
ATOM 738 C CA . GLY A 1 92 ? -1.792 -23.087 26.529 1.00 56.25 92 GLY A CA 1
ATOM 739 C C . GLY A 1 92 ? -2.514 -24.336 25.993 1.00 56.25 92 GLY A C 1
ATOM 740 O O . GLY A 1 92 ? -1.892 -25.201 25.383 1.00 56.25 92 GLY A O 1
ATOM 741 N N . THR A 1 93 ? -3.819 -24.440 26.217 1.00 50.75 93 THR A N 1
ATOM 742 C CA . THR A 1 93 ? -4.679 -25.579 25.945 1.00 50.75 93 THR A CA 1
ATOM 743 C C . THR A 1 93 ? -5.894 -25.036 25.219 1.00 50.75 93 THR A C 1
ATOM 745 O O . THR A 1 93 ? -6.507 -24.059 25.642 1.00 50.75 93 THR A O 1
ATOM 748 N N . HIS A 1 94 ? -6.206 -25.648 24.081 1.00 51.47 94 HIS A N 1
ATOM 749 C CA . HIS A 1 94 ? -7.389 -25.362 23.275 1.00 51.47 94 HIS A CA 1
ATOM 750 C C . HIS A 1 94 ? -8.659 -25.855 23.989 1.00 51.47 94 HIS A C 1
ATOM 752 O O . HIS A 1 94 ? -9.384 -26.691 23.456 1.00 51.47 94 HIS A O 1
ATOM 758 N N . ASP A 1 95 ? -8.884 -25.412 25.226 1.00 46.91 95 ASP A N 1
ATOM 759 C CA . ASP A 1 95 ? -10.066 -25.785 25.988 1.00 46.91 95 ASP A CA 1
ATOM 760 C C . ASP A 1 95 ? -11.319 -25.199 25.318 1.00 46.91 95 ASP A C 1
ATOM 762 O O . ASP A 1 95 ? -11.323 -24.069 24.816 1.00 46.91 95 ASP A O 1
ATOM 766 N N . HIS A 1 96 ? -12.392 -25.986 25.292 1.00 49.78 96 HIS A N 1
ATOM 767 C CA . HIS A 1 96 ? -13.636 -25.661 24.593 1.00 49.78 96 HIS A CA 1
ATOM 768 C C . HIS A 1 96 ? -14.404 -24.503 25.261 1.00 49.78 96 HIS A C 1
ATOM 770 O O . HIS A 1 96 ? -15.345 -23.963 24.679 1.00 49.78 96 HIS A O 1
ATOM 776 N N . GLU A 1 97 ? -13.986 -24.067 26.454 1.00 55.50 97 GLU A N 1
ATOM 777 C CA . GLU A 1 97 ? -14.584 -22.961 27.212 1.00 55.50 97 GLU A CA 1
ATOM 778 C C . GLU A 1 97 ? -13.956 -21.588 26.916 1.00 55.50 97 GLU A C 1
ATOM 780 O O . GLU A 1 97 ? -13.863 -20.718 27.786 1.00 55.50 97 GLU A O 1
ATOM 785 N N . PHE A 1 98 ? -13.578 -21.343 25.660 1.00 53.28 98 PHE A N 1
ATOM 786 C CA . PHE A 1 98 ? -13.019 -20.067 25.204 1.00 53.28 98 PHE A CA 1
ATOM 787 C C . PHE A 1 98 ? -13.845 -18.833 25.635 1.00 53.28 98 PHE A C 1
ATOM 789 O O . PHE A 1 98 ? -13.288 -17.801 26.012 1.00 53.28 98 PHE A O 1
ATOM 796 N N . LYS A 1 99 ? -15.181 -18.976 25.704 1.00 53.38 99 LYS A N 1
ATOM 797 C CA . LYS A 1 99 ? -16.122 -17.947 26.189 1.00 53.38 99 LYS A CA 1
ATOM 798 C C . LYS A 1 99 ? -15.846 -17.463 27.624 1.00 53.38 99 LYS A C 1
ATOM 800 O O . LYS A 1 99 ? -16.103 -16.294 27.914 1.00 53.38 99 LYS A O 1
ATOM 805 N N . ARG A 1 100 ? -15.314 -18.310 28.518 1.00 58.91 100 ARG A N 1
ATOM 806 C CA . ARG A 1 100 ? -14.985 -17.919 29.907 1.00 58.91 100 ARG A CA 1
ATOM 807 C C . ARG A 1 100 ? -13.746 -17.030 29.969 1.00 58.91 100 ARG A C 1
ATOM 809 O O . ARG A 1 100 ? -13.696 -16.127 30.800 1.00 58.91 100 ARG A O 1
ATOM 816 N N . PHE A 1 101 ? -12.788 -17.235 29.065 1.00 54.53 101 PHE A N 1
ATOM 817 C CA . PHE A 1 101 ? -11.546 -16.457 29.012 1.00 54.53 101 PHE A CA 1
ATOM 818 C C . PHE A 1 101 ? -11.746 -15.040 28.471 1.00 54.53 101 PHE A C 1
ATOM 820 O O . PHE A 1 101 ? -11.067 -14.119 28.925 1.00 54.53 101 PHE A O 1
ATOM 827 N N . VAL A 1 102 ? -12.706 -14.870 27.559 1.00 56.72 102 VAL A N 1
ATOM 828 C CA . VAL A 1 102 ? -13.114 -13.567 27.006 1.00 56.72 102 VAL A CA 1
ATOM 829 C C . VAL A 1 102 ? -14.247 -12.904 27.801 1.00 56.72 102 VAL A C 1
ATOM 831 O O . VAL A 1 102 ? -14.755 -11.870 27.385 1.00 56.72 102 VAL A O 1
ATOM 834 N N . GLN A 1 103 ? -14.676 -13.491 28.930 1.00 64.38 103 GLN A N 1
ATOM 835 C CA . GLN A 1 103 ? -15.779 -12.993 29.772 1.00 64.38 103 GLN A CA 1
ATOM 836 C C . GLN A 1 103 ? -17.055 -12.652 28.973 1.00 64.38 103 GLN A C 1
ATOM 838 O O . GLN A 1 103 ? -17.704 -11.640 29.223 1.00 64.38 103 GLN A O 1
ATOM 843 N N . GLY A 1 104 ? -17.396 -13.479 27.979 1.00 62.56 104 GLY A N 1
ATOM 844 C CA . GLY A 1 104 ? -18.543 -13.243 27.094 1.00 62.56 104 GLY A CA 1
ATOM 845 C C . GLY A 1 104 ? -18.331 -12.202 25.987 1.00 62.56 104 GLY A C 1
ATOM 846 O O . GLY A 1 104 ? -19.243 -11.996 25.203 1.00 62.56 104 GLY A O 1
ATOM 847 N N . LYS A 1 105 ? -17.146 -11.590 25.868 1.00 64.94 105 LYS A N 1
ATOM 848 C CA . LYS A 1 105 ? -16.809 -10.569 24.856 1.00 64.94 105 LYS A CA 1
ATOM 849 C C . LYS A 1 105 ? -15.998 -11.151 23.697 1.00 64.94 105 LYS A C 1
ATOM 851 O O . LYS A 1 105 ? -14.888 -10.707 23.400 1.00 64.94 105 LYS A O 1
ATOM 856 N N . LEU A 1 106 ? -16.512 -12.215 23.089 1.00 54.78 106 LEU A N 1
ATOM 857 C CA . LEU A 1 106 ? -15.815 -12.971 22.040 1.00 54.78 106 LEU A CA 1
ATOM 858 C C . LEU A 1 106 ? -15.579 -12.127 20.772 1.00 54.78 106 LEU A C 1
ATOM 860 O O . LEU A 1 106 ? -14.527 -12.178 20.140 1.00 54.78 106 LEU A O 1
ATOM 864 N N . ASP A 1 107 ? -16.552 -11.292 20.470 1.00 56.38 107 ASP A N 1
ATOM 865 C CA . ASP A 1 107 ? -16.615 -10.250 19.454 1.00 56.38 107 ASP A CA 1
ATOM 866 C C . ASP A 1 107 ? -15.422 -9.276 19.534 1.00 56.38 107 ASP A C 1
ATOM 868 O O . ASP A 1 107 ? -14.801 -8.982 18.511 1.00 56.38 107 ASP A O 1
ATOM 872 N N . VAL A 1 108 ? -14.990 -8.874 20.737 1.00 60.34 108 VAL A N 1
ATOM 873 C CA . VAL A 1 108 ? -13.804 -8.012 20.939 1.00 60.34 108 VAL A CA 1
ATOM 874 C C . VAL A 1 108 ? -12.513 -8.690 20.475 1.00 60.34 108 VAL A C 1
ATOM 876 O O . VAL A 1 108 ? -11.623 -8.046 19.914 1.00 60.34 108 VAL A O 1
ATOM 879 N N . LEU A 1 109 ? -12.397 -10.002 20.679 1.00 54.47 109 LEU A N 1
ATOM 880 C CA . LEU A 1 109 ? -11.247 -10.753 20.198 1.00 54.47 109 LEU A CA 1
ATOM 881 C C . LEU A 1 109 ? -11.278 -10.911 18.674 1.00 54.47 109 LEU A C 1
ATOM 883 O O . LEU A 1 109 ? -10.241 -10.727 18.038 1.00 54.47 109 LEU A O 1
ATOM 887 N N . TYR A 1 110 ? -12.435 -11.223 18.085 1.00 53.69 110 TYR A N 1
ATOM 888 C CA . TYR A 1 110 ? -12.560 -11.318 16.628 1.00 53.69 110 TYR A CA 1
ATOM 889 C C . TYR A 1 110 ? -12.200 -10.000 15.940 1.00 53.69 110 TYR A C 1
ATOM 891 O O . TYR A 1 110 ? -11.453 -10.018 14.963 1.00 53.69 110 TYR A O 1
ATOM 899 N N . LEU A 1 111 ? -12.634 -8.866 16.496 1.00 58.88 111 LEU A N 1
ATOM 900 C CA . LEU A 1 111 ? -12.223 -7.530 16.057 1.00 58.88 111 LEU A CA 1
ATOM 901 C C . LEU A 1 111 ? -10.703 -7.335 16.134 1.00 58.88 111 LEU A C 1
ATOM 903 O O . LEU A 1 111 ? -10.101 -6.839 15.184 1.00 58.88 111 LEU A O 1
ATOM 907 N N . GLY A 1 112 ? -10.061 -7.766 17.223 1.00 59.66 112 GLY A N 1
ATOM 908 C CA . GLY A 1 112 ? -8.605 -7.680 17.367 1.00 59.66 112 GLY A CA 1
ATOM 909 C C . GLY A 1 112 ? -7.836 -8.569 16.384 1.00 59.66 112 GLY A C 1
ATOM 910 O O . GLY A 1 112 ? -6.847 -8.127 15.801 1.00 59.66 112 GLY A O 1
ATOM 911 N N . ILE A 1 113 ? -8.304 -9.798 16.147 1.00 55.34 113 ILE A N 1
ATOM 912 C CA . ILE A 1 113 ? -7.720 -10.712 15.151 1.00 55.34 113 ILE A CA 1
ATOM 913 C C . ILE A 1 113 ? -7.899 -10.143 13.738 1.00 55.34 113 ILE A C 1
ATOM 915 O O . ILE A 1 113 ? -6.959 -10.165 12.946 1.00 55.34 113 ILE A O 1
ATOM 919 N N . ALA A 1 114 ? -9.078 -9.601 13.426 1.00 54.22 114 ALA A N 1
ATOM 920 C CA . ALA A 1 114 ? -9.350 -8.967 12.141 1.00 54.22 114 ALA A CA 1
ATOM 921 C C . ALA A 1 114 ? -8.455 -7.739 11.921 1.00 54.22 114 ALA A C 1
ATOM 923 O O . ALA A 1 114 ? -7.832 -7.626 10.869 1.00 54.22 114 ALA A O 1
ATOM 924 N N . ALA A 1 115 ? -8.314 -6.870 12.926 1.00 61.91 115 ALA A N 1
ATOM 925 C CA . ALA A 1 115 ? -7.448 -5.695 12.855 1.00 61.91 115 ALA A CA 1
ATOM 926 C C . ALA A 1 115 ? -5.965 -6.067 12.679 1.00 61.91 115 ALA A C 1
ATOM 928 O O . ALA A 1 115 ? -5.269 -5.458 11.868 1.00 61.91 115 ALA A O 1
ATOM 929 N N . ALA A 1 116 ? -5.483 -7.089 13.394 1.00 60.97 116 ALA A N 1
ATOM 930 C CA . ALA A 1 116 ? -4.120 -7.592 13.228 1.00 60.97 116 ALA A CA 1
ATOM 931 C C . ALA A 1 116 ? -3.892 -8.149 11.813 1.00 60.97 116 ALA A C 1
ATOM 933 O O . ALA A 1 116 ? -2.878 -7.854 11.184 1.00 60.97 116 ALA A O 1
ATOM 934 N N . ARG A 1 117 ? -4.866 -8.892 11.280 1.00 57.66 117 ARG A N 1
ATOM 935 C CA . ARG A 1 117 ? -4.791 -9.461 9.932 1.00 57.66 117 ARG A CA 1
ATOM 936 C C . ARG A 1 117 ? -4.844 -8.394 8.837 1.00 57.66 117 ARG A C 1
ATOM 938 O O . ARG A 1 117 ? -4.115 -8.499 7.858 1.00 57.66 117 ARG A O 1
ATOM 945 N N . GLU A 1 118 ? -5.661 -7.357 9.003 1.00 62.78 118 GLU A N 1
ATOM 946 C CA . GLU A 1 118 ? -5.679 -6.198 8.101 1.00 62.78 118 GLU A CA 1
ATOM 947 C C . GLU A 1 118 ? -4.338 -5.451 8.107 1.00 62.78 118 GLU A C 1
ATOM 949 O O . GLU A 1 118 ? -3.841 -5.065 7.046 1.00 62.78 118 GLU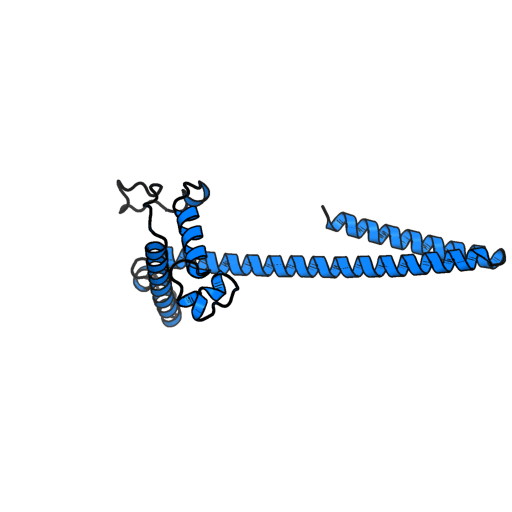 A O 1
ATOM 954 N N . ALA A 1 119 ? -3.698 -5.302 9.272 1.00 68.50 119 ALA A N 1
ATOM 955 C CA . ALA A 1 119 ? -2.366 -4.704 9.367 1.00 68.50 119 ALA A CA 1
ATOM 956 C C . ALA A 1 119 ? -1.301 -5.543 8.634 1.00 68.50 119 ALA A C 1
ATOM 958 O O . ALA A 1 119 ? -0.492 -4.990 7.890 1.00 68.50 119 ALA A O 1
ATOM 959 N N . GLU A 1 120 ? -1.332 -6.873 8.774 1.00 67.44 120 GLU A N 1
ATOM 960 C CA . GLU A 1 120 ? -0.440 -7.786 8.040 1.00 67.44 120 GLU A CA 1
ATOM 961 C C . GLU A 1 120 ? -0.649 -7.707 6.521 1.00 67.44 120 GLU A C 1
ATOM 963 O O . GLU A 1 120 ? 0.320 -7.623 5.765 1.00 67.44 120 GLU A O 1
ATOM 968 N N . ILE A 1 121 ? -1.906 -7.690 6.064 1.00 68.81 121 ILE A N 1
ATOM 969 C CA . ILE A 1 121 ? -2.246 -7.560 4.639 1.00 68.81 121 ILE A CA 1
ATOM 970 C C . ILE A 1 121 ? -1.774 -6.210 4.093 1.00 68.81 121 ILE A C 1
ATOM 972 O O . ILE A 1 121 ? -1.249 -6.144 2.981 1.00 68.81 121 ILE A O 1
ATOM 976 N N . THR A 1 122 ? -1.947 -5.137 4.862 1.00 77.38 122 THR A N 1
ATOM 977 C CA . THR A 1 122 ? -1.511 -3.792 4.472 1.00 77.38 122 THR A CA 1
ATOM 978 C C . THR A 1 122 ? 0.007 -3.734 4.331 1.00 77.38 122 THR A C 1
ATOM 980 O O . THR A 1 122 ? 0.498 -3.313 3.287 1.00 77.38 122 THR A O 1
ATOM 983 N N . LEU A 1 123 ? 0.749 -4.260 5.310 1.00 77.62 123 LEU A N 1
ATOM 984 C CA . LEU A 1 123 ? 2.210 -4.333 5.250 1.00 77.62 123 LEU A CA 1
ATOM 985 C C . LEU A 1 123 ? 2.698 -5.165 4.053 1.00 77.62 123 LEU A C 1
ATOM 987 O O . LEU A 1 123 ? 3.624 -4.761 3.352 1.00 77.62 123 LEU A O 1
ATOM 991 N N . ALA A 1 124 ? 2.067 -6.312 3.790 1.00 76.88 124 ALA A N 1
ATOM 992 C CA . ALA A 1 124 ? 2.413 -7.152 2.645 1.00 76.88 124 ALA A CA 1
ATOM 993 C C . ALA A 1 124 ? 2.176 -6.428 1.307 1.00 76.88 124 ALA A C 1
ATOM 995 O O . ALA A 1 124 ? 2.998 -6.528 0.398 1.00 76.88 124 ALA A O 1
ATOM 996 N N . ARG A 1 125 ? 1.087 -5.655 1.195 1.00 78.62 125 ARG A N 1
ATOM 997 C CA . ARG A 1 125 ? 0.800 -4.822 0.015 1.00 78.62 125 ARG A CA 1
ATOM 998 C C . ARG A 1 125 ? 1.828 -3.710 -0.171 1.00 78.62 125 ARG A C 1
ATOM 1000 O O . ARG A 1 125 ? 2.247 -3.471 -1.298 1.00 78.62 125 ARG A O 1
ATOM 1007 N N . GLU A 1 126 ? 2.241 -3.042 0.904 1.00 83.56 126 GLU A N 1
ATOM 1008 C CA . GLU A 1 126 ? 3.275 -2.001 0.843 1.00 83.56 126 GLU A CA 1
ATOM 1009 C C . GLU A 1 126 ? 4.620 -2.572 0.374 1.00 83.56 126 GLU A C 1
ATOM 1011 O O . GLU A 1 126 ? 5.273 -1.985 -0.487 1.00 83.56 126 GLU A O 1
ATOM 1016 N N . GLN A 1 127 ? 5.004 -3.751 0.872 1.00 80.12 127 GLN A N 1
ATOM 1017 C CA . GLN A 1 127 ? 6.225 -4.439 0.441 1.00 80.12 127 GLN A CA 1
ATOM 1018 C C . GLN A 1 127 ? 6.174 -4.859 -1.032 1.00 80.12 127 GLN A C 1
ATOM 1020 O O . GLN A 1 127 ? 7.164 -4.704 -1.747 1.00 80.12 127 GLN A O 1
ATOM 1025 N N . ASP A 1 128 ? 5.030 -5.359 -1.502 1.00 82.44 128 ASP A N 1
ATOM 1026 C CA . ASP A 1 128 ? 4.825 -5.727 -2.907 1.00 82.44 128 ASP A CA 1
ATOM 1027 C C . ASP A 1 128 ? 4.874 -4.499 -3.835 1.00 82.44 128 ASP A C 1
ATOM 1029 O O . ASP A 1 128 ? 5.534 -4.508 -4.881 1.00 82.44 128 ASP A O 1
ATOM 1033 N N . GLN A 1 129 ? 4.270 -3.386 -3.408 1.00 81.19 129 GLN A N 1
ATOM 1034 C CA . GLN A 1 129 ? 4.370 -2.103 -4.106 1.00 81.19 129 GLN A CA 1
ATOM 1035 C C . GLN A 1 129 ? 5.810 -1.585 -4.144 1.00 81.19 129 GLN A C 1
ATOM 1037 O O . GLN A 1 129 ? 6.261 -1.113 -5.190 1.00 81.19 129 GLN A O 1
ATOM 1042 N N . GLU A 1 130 ? 6.554 -1.690 -3.042 1.00 88.06 130 GLU A N 1
ATOM 1043 C CA . GLU A 1 130 ? 7.957 -1.283 -2.995 1.00 88.06 130 GLU A CA 1
ATOM 1044 C C . GLU A 1 130 ? 8.827 -2.160 -3.907 1.00 88.06 130 GLU A C 1
ATOM 1046 O O . GLU A 1 130 ? 9.651 -1.639 -4.662 1.00 88.06 130 GLU A O 1
ATOM 1051 N N . ALA A 1 131 ? 8.622 -3.480 -3.900 1.00 85.88 131 ALA A N 1
ATOM 1052 C CA . ALA A 1 131 ? 9.313 -4.404 -4.796 1.00 85.88 131 ALA A CA 1
ATOM 1053 C C . ALA A 1 131 ? 9.031 -4.069 -6.270 1.00 85.88 131 ALA A C 1
ATOM 1055 O O . ALA A 1 131 ? 9.962 -3.955 -7.072 1.00 85.88 131 ALA A O 1
ATOM 1056 N N . THR A 1 132 ? 7.768 -3.805 -6.606 1.00 86.94 132 THR A N 1
ATOM 1057 C CA . THR A 1 132 ? 7.350 -3.376 -7.948 1.00 86.94 132 THR A CA 1
ATOM 1058 C C . THR A 1 132 ? 7.996 -2.044 -8.342 1.00 86.94 132 THR A C 1
ATOM 1060 O O . THR A 1 132 ? 8.501 -1.891 -9.458 1.00 86.94 132 THR A O 1
ATOM 1063 N N . ALA A 1 133 ? 8.044 -1.073 -7.425 1.00 87.50 133 ALA A N 1
ATOM 1064 C CA . ALA A 1 133 ? 8.685 0.218 -7.657 1.00 87.50 133 ALA A CA 1
ATOM 1065 C C . ALA A 1 133 ? 10.200 0.084 -7.888 1.00 87.50 133 ALA A C 1
ATOM 1067 O O . ALA A 1 133 ? 10.747 0.763 -8.762 1.00 87.50 133 ALA A O 1
ATOM 1068 N N . ARG A 1 134 ? 10.877 -0.813 -7.158 1.00 91.00 134 ARG A N 1
ATOM 1069 C CA . ARG A 1 134 ? 12.310 -1.102 -7.336 1.00 91.00 134 ARG A CA 1
ATOM 1070 C C . ARG A 1 134 ? 12.602 -1.706 -8.709 1.00 91.00 134 ARG A C 1
ATOM 1072 O O . ARG A 1 134 ? 13.452 -1.177 -9.419 1.00 91.00 134 ARG A O 1
ATOM 1079 N N . VAL A 1 135 ? 11.858 -2.736 -9.118 1.00 88.94 135 VAL A N 1
ATOM 1080 C CA . VAL A 1 135 ? 11.992 -3.355 -10.453 1.00 88.94 135 VAL A CA 1
ATOM 1081 C C . VAL A 1 135 ? 11.774 -2.317 -11.559 1.00 88.94 135 VAL A C 1
ATOM 1083 O O . VAL A 1 135 ? 12.550 -2.218 -12.510 1.00 88.94 135 VAL A O 1
ATOM 1086 N N . ARG A 1 136 ? 10.759 -1.461 -11.407 1.00 87.94 136 ARG A N 1
ATOM 1087 C CA . ARG A 1 136 ? 10.489 -0.370 -12.349 1.00 87.94 136 ARG A CA 1
ATOM 1088 C C . ARG A 1 136 ? 11.645 0.635 -12.430 1.00 87.94 136 ARG A C 1
ATOM 1090 O O . ARG A 1 136 ? 11.980 1.091 -13.523 1.00 87.94 136 ARG A O 1
ATOM 1097 N N . ALA A 1 137 ? 12.263 0.981 -11.301 1.00 91.06 137 ALA A N 1
ATOM 1098 C CA . ALA A 1 137 ? 13.422 1.871 -11.269 1.00 91.06 137 ALA A CA 1
ATOM 1099 C C . ALA A 1 137 ? 14.640 1.269 -11.994 1.00 91.06 137 ALA A C 1
ATOM 1101 O O . ALA A 1 137 ? 15.350 1.992 -12.696 1.00 91.06 137 ALA A O 1
ATOM 1102 N N . GLU A 1 138 ? 14.857 -0.044 -11.883 1.00 91.88 138 GLU A N 1
ATOM 1103 C CA . GLU A 1 138 ? 15.915 -0.750 -12.617 1.00 91.88 138 GLU A CA 1
ATOM 1104 C C . GLU A 1 138 ? 15.688 -0.702 -14.129 1.00 91.88 138 GLU A C 1
ATOM 1106 O O . GLU A 1 138 ? 16.602 -0.325 -14.866 1.00 91.88 138 GLU A O 1
ATOM 1111 N N . TYR A 1 139 ? 14.466 -0.966 -14.598 1.00 91.31 139 TYR A N 1
ATOM 1112 C CA . TYR A 1 139 ? 14.137 -0.841 -16.020 1.00 91.31 139 TYR A CA 1
ATOM 1113 C C . TYR A 1 139 ? 14.348 0.579 -16.551 1.00 91.31 139 TYR A C 1
ATOM 1115 O O . TYR A 1 139 ? 14.922 0.755 -17.626 1.00 91.31 139 TYR A O 1
ATOM 1123 N N . TYR A 1 140 ? 13.954 1.613 -15.800 1.00 92.50 140 TYR A N 1
ATOM 1124 C CA . TYR A 1 140 ? 14.219 2.996 -16.208 1.00 92.50 140 TYR A CA 1
ATOM 1125 C C . TYR A 1 140 ? 15.713 3.321 -16.268 1.00 92.50 140 TYR A C 1
ATOM 1127 O O . TYR A 1 140 ? 16.144 4.036 -17.174 1.00 92.50 140 TYR A O 1
ATOM 1135 N N . LYS A 1 141 ? 16.515 2.773 -15.351 1.00 94.94 141 LYS A N 1
ATOM 1136 C CA . LYS A 1 141 ? 17.973 2.910 -15.394 1.00 94.94 141 LYS A CA 1
ATOM 1137 C C . LYS A 1 141 ? 18.561 2.230 -16.634 1.00 94.94 141 LYS A C 1
ATOM 1139 O O . LYS A 1 141 ? 19.368 2.843 -17.327 1.00 94.94 141 LYS A O 1
ATOM 1144 N N . MET A 1 142 ? 18.121 1.010 -16.952 1.00 93.38 142 MET A N 1
ATOM 1145 C CA . MET A 1 142 ? 18.535 0.305 -18.172 1.00 93.38 142 MET A CA 1
ATOM 1146 C C . MET A 1 142 ? 18.169 1.099 -19.431 1.00 93.38 142 MET A C 1
ATOM 1148 O O . MET A 1 142 ? 19.001 1.250 -20.322 1.00 93.38 142 MET A O 1
ATOM 1152 N N . LEU A 1 143 ? 16.962 1.670 -19.489 1.00 95.38 143 LEU A N 1
ATOM 1153 C CA . LEU A 1 143 ? 16.534 2.523 -20.602 1.00 95.38 143 LEU A CA 1
ATOM 1154 C C . LEU A 1 143 ? 17.388 3.785 -20.741 1.00 95.38 143 LEU A C 1
ATOM 1156 O O . LEU A 1 143 ? 17.701 4.186 -21.862 1.00 95.38 143 LEU A O 1
ATOM 1160 N N . ASP A 1 144 ? 17.771 4.415 -19.630 1.00 96.31 144 ASP A N 1
ATOM 1161 C CA . ASP A 1 144 ? 18.662 5.575 -19.650 1.00 96.31 144 ASP A CA 1
ATOM 1162 C C . ASP A 1 144 ? 20.0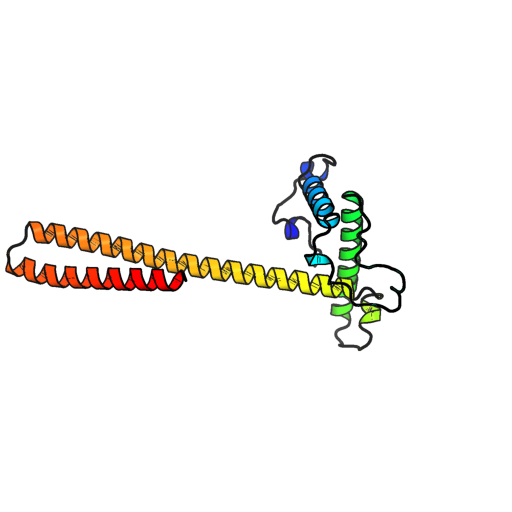57 5.207 -20.177 1.00 96.31 144 ASP A C 1
ATOM 1164 O O . ASP A 1 144 ? 20.616 5.922 -21.012 1.00 96.31 144 ASP A O 1
ATOM 1168 N N . ASP A 1 145 ? 20.599 4.064 -19.755 1.00 95.81 145 ASP A N 1
ATOM 1169 C CA . ASP A 1 145 ? 21.896 3.576 -20.222 1.00 95.81 145 ASP A CA 1
ATOM 1170 C C . ASP A 1 145 ? 21.866 3.178 -21.706 1.00 95.81 145 ASP A C 1
ATOM 1172 O O . ASP A 1 145 ? 22.769 3.554 -22.460 1.00 95.81 145 ASP A O 1
ATOM 1176 N N . ILE A 1 146 ? 20.805 2.504 -22.165 1.00 94.25 146 ILE A N 1
ATOM 1177 C CA . ILE A 1 146 ? 20.598 2.188 -23.587 1.00 94.25 146 ILE A CA 1
ATOM 1178 C C . ILE A 1 146 ? 20.470 3.472 -24.407 1.00 94.25 146 ILE A C 1
ATOM 1180 O O . ILE A 1 146 ? 21.123 3.609 -25.440 1.00 94.25 146 ILE A O 1
ATOM 1184 N N . ARG A 1 147 ? 19.701 4.460 -23.932 1.00 96.62 147 ARG A N 1
ATOM 1185 C CA . ARG A 1 147 ? 19.581 5.766 -24.594 1.00 96.62 147 ARG A CA 1
ATOM 1186 C C . ARG A 1 147 ? 20.947 6.430 -24.771 1.00 96.62 147 ARG A C 1
ATOM 1188 O O . ARG A 1 147 ? 21.243 6.911 -25.860 1.00 96.62 147 ARG A O 1
ATOM 1195 N N . LYS A 1 148 ? 21.791 6.437 -23.731 1.00 96.12 148 LYS A N 1
ATOM 1196 C CA . LYS A 1 148 ? 23.157 6.988 -23.817 1.00 96.12 148 LYS A CA 1
ATOM 1197 C C . LYS A 1 148 ? 24.009 6.243 -24.846 1.00 96.12 148 LYS A C 1
ATOM 1199 O O . LYS A 1 148 ? 24.741 6.889 -25.592 1.00 96.12 148 LYS A O 1
ATOM 1204 N N . ARG A 1 149 ? 23.915 4.908 -24.897 1.00 95.69 149 ARG A N 1
ATOM 1205 C CA . ARG A 1 149 ? 24.640 4.079 -25.878 1.00 95.69 149 ARG A CA 1
ATOM 1206 C C . ARG A 1 149 ? 24.197 4.368 -27.306 1.00 95.69 149 ARG A C 1
ATOM 1208 O O . ARG A 1 149 ? 25.057 4.588 -28.150 1.00 95.69 149 ARG A O 1
ATOM 1215 N N . ILE A 1 150 ? 22.889 4.456 -27.551 1.00 95.50 150 ILE A N 1
ATOM 1216 C CA . ILE A 1 150 ? 22.328 4.842 -28.853 1.00 95.50 150 ILE A CA 1
ATOM 1217 C C . ILE A 1 150 ? 22.889 6.200 -29.286 1.00 95.50 150 ILE A C 1
ATOM 1219 O O . ILE A 1 150 ? 23.479 6.297 -30.357 1.00 95.50 150 ILE A O 1
ATOM 1223 N N . SER A 1 151 ? 22.818 7.223 -28.425 1.00 95.38 151 SER A N 1
ATOM 1224 C CA . SER A 1 151 ? 23.343 8.555 -28.757 1.00 95.38 151 SER A CA 1
ATOM 1225 C C . SER A 1 151 ? 24.852 8.562 -29.040 1.00 95.38 151 SER A C 1
ATOM 1227 O O . SER A 1 151 ? 25.316 9.318 -29.893 1.00 95.38 151 SER A O 1
ATOM 1229 N N . ALA A 1 152 ? 25.634 7.730 -28.344 1.00 95.31 152 ALA A N 1
ATOM 1230 C CA . ALA A 1 152 ? 27.065 7.588 -28.608 1.00 95.31 152 ALA A CA 1
ATOM 1231 C C . ALA A 1 152 ? 27.334 6.932 -29.973 1.00 95.31 152 ALA A C 1
ATOM 1233 O O . ALA A 1 152 ? 28.158 7.439 -30.735 1.00 95.31 152 ALA A O 1
ATOM 1234 N N . ILE A 1 153 ? 26.603 5.861 -30.301 1.00 93.50 153 ILE A N 1
ATOM 1235 C CA . ILE A 1 153 ? 26.700 5.160 -31.588 1.00 93.50 153 ILE A CA 1
ATOM 1236 C C . ILE A 1 153 ? 26.317 6.096 -32.737 1.00 93.50 153 ILE A C 1
ATOM 1238 O O . ILE A 1 153 ? 27.065 6.218 -33.704 1.00 93.50 153 ILE A O 1
ATOM 1242 N N . GLU A 1 154 ? 25.200 6.816 -32.618 1.00 93.38 154 GLU A N 1
ATOM 1243 C CA . GLU A 1 154 ? 24.744 7.783 -33.625 1.00 93.38 154 GLU A CA 1
ATOM 1244 C C . GLU A 1 154 ? 25.781 8.893 -33.868 1.00 93.38 154 GLU A C 1
ATOM 1246 O O . GLU A 1 154 ? 26.050 9.266 -35.014 1.00 93.38 154 GLU A O 1
ATOM 1251 N N . SER A 1 155 ? 26.412 9.385 -32.797 1.00 94.25 155 SER A N 1
ATOM 1252 C CA . SER A 1 155 ? 27.493 10.374 -32.876 1.00 94.25 155 SER A CA 1
ATOM 1253 C C . SER A 1 155 ? 28.723 9.825 -33.612 1.00 94.25 155 SER A C 1
ATOM 1255 O O . SER A 1 155 ? 29.251 10.471 -34.522 1.00 94.25 155 SER A O 1
ATOM 1257 N N . GLU A 1 156 ? 29.154 8.601 -33.292 1.00 93.94 156 GLU A N 1
ATOM 1258 C CA . GLU A 1 156 ? 30.288 7.946 -33.957 1.00 93.94 156 GLU A CA 1
ATOM 1259 C C . GLU A 1 156 ? 29.991 7.688 -35.445 1.00 93.94 156 GLU A C 1
ATOM 1261 O O . GLU A 1 156 ? 30.800 8.011 -36.321 1.00 93.94 156 GLU A O 1
ATOM 1266 N N . MET A 1 157 ? 28.779 7.222 -35.758 1.00 90.38 157 MET A N 1
ATOM 1267 C CA . MET A 1 157 ? 28.306 7.000 -37.127 1.00 90.38 157 MET A CA 1
ATOM 1268 C C . MET A 1 157 ? 28.307 8.266 -37.990 1.00 90.38 157 MET A C 1
ATOM 1270 O O . MET A 1 157 ? 28.470 8.160 -39.210 1.00 90.38 157 MET A O 1
ATOM 1274 N N . SER A 1 158 ? 28.135 9.452 -37.393 1.00 91.62 158 SER A N 1
ATOM 1275 C CA . SER A 1 158 ? 28.178 10.732 -38.113 1.00 91.62 158 SER A CA 1
ATOM 1276 C C . SER A 1 158 ? 29.569 11.073 -38.660 1.00 91.62 158 SER A C 1
ATOM 1278 O O . SER A 1 158 ? 29.665 11.888 -39.579 1.00 91.62 158 SER A O 1
ATOM 1280 N N . SER A 1 159 ? 30.639 10.488 -38.111 1.00 90.19 159 SER A N 1
ATOM 1281 C CA . SER A 1 159 ? 32.033 10.790 -38.481 1.00 90.19 159 SER A CA 1
ATOM 1282 C C . SER A 1 159 ? 32.802 9.595 -39.067 1.00 90.19 159 SER A C 1
ATOM 1284 O O . SER A 1 159 ? 33.897 9.767 -39.605 1.00 90.19 159 SER A O 1
ATOM 1286 N N . ALA A 1 160 ? 32.231 8.389 -39.005 1.00 88.62 160 ALA A N 1
ATOM 1287 C CA . ALA A 1 160 ? 32.877 7.147 -39.416 1.00 88.62 160 ALA A CA 1
ATOM 1288 C C . ALA A 1 160 ? 32.862 6.888 -40.938 1.00 88.62 160 ALA A C 1
ATOM 1290 O O . ALA A 1 160 ? 31.919 7.218 -41.661 1.00 88.62 160 ALA A O 1
ATOM 1291 N N . ALA A 1 161 ? 33.895 6.188 -41.422 1.00 86.88 161 ALA A N 1
ATOM 1292 C CA . ALA A 1 161 ? 33.947 5.658 -42.785 1.00 86.88 161 ALA A CA 1
ATOM 1293 C C . ALA A 1 161 ? 32.942 4.504 -42.994 1.00 86.88 161 ALA A C 1
ATOM 1295 O O . ALA A 1 161 ? 32.584 3.786 -42.059 1.00 86.88 161 ALA A O 1
ATOM 1296 N N . SER A 1 162 ? 32.525 4.276 -44.246 1.00 85.19 162 SER A N 1
ATOM 1297 C CA . SER A 1 162 ? 31.439 3.342 -44.602 1.00 85.19 162 SER A CA 1
ATOM 1298 C C . SER A 1 162 ? 31.540 1.919 -44.005 1.00 85.19 162 SER A C 1
ATOM 1300 O O . SER A 1 162 ? 30.520 1.447 -43.501 1.00 85.19 162 SER A O 1
ATOM 1302 N N . PRO A 1 163 ? 32.707 1.240 -43.968 1.00 86.06 163 PRO A N 1
ATOM 1303 C CA . PRO A 1 163 ? 32.809 -0.095 -43.364 1.00 86.06 163 PRO A CA 1
ATOM 1304 C C . PRO A 1 163 ? 32.545 -0.110 -41.850 1.00 86.06 163 PRO A C 1
ATOM 1306 O O . PRO A 1 163 ? 31.956 -1.051 -41.329 1.00 86.06 163 PRO A O 1
ATOM 1309 N N . ILE A 1 164 ? 32.951 0.949 -41.143 1.00 88.00 164 ILE A N 1
ATOM 1310 C CA . ILE A 1 164 ? 32.724 1.104 -39.698 1.00 88.00 164 ILE A CA 1
ATOM 1311 C C . ILE A 1 164 ? 31.253 1.443 -39.441 1.00 88.00 164 ILE A C 1
ATOM 1313 O O . ILE A 1 164 ? 30.648 0.905 -38.518 1.00 88.00 164 ILE A O 1
ATOM 1317 N N . LYS A 1 165 ? 30.650 2.259 -40.313 1.00 89.38 165 LYS A N 1
ATOM 1318 C CA . LYS A 1 165 ? 29.233 2.631 -40.243 1.00 89.38 165 LYS A CA 1
ATOM 1319 C C . LYS A 1 165 ? 28.293 1.423 -40.338 1.00 89.38 165 LYS A C 1
ATOM 1321 O O . LYS A 1 165 ? 27.306 1.380 -39.619 1.00 89.38 165 LYS A O 1
ATOM 1326 N N . LEU A 1 166 ? 28.617 0.432 -41.175 1.00 90.38 166 LEU A N 1
ATOM 1327 C CA . LEU A 1 166 ? 27.864 -0.828 -41.269 1.00 90.38 166 LEU A CA 1
ATOM 1328 C C . LEU A 1 166 ? 27.902 -1.632 -39.964 1.00 90.38 166 LEU A C 1
ATOM 1330 O O . LEU A 1 166 ? 26.885 -2.184 -39.565 1.00 90.38 166 LEU A O 1
ATOM 1334 N N . ARG A 1 167 ? 29.054 -1.677 -39.284 1.00 91.88 167 ARG A N 1
ATOM 1335 C CA . ARG A 1 167 ? 29.176 -2.365 -37.991 1.00 91.88 167 ARG A CA 1
ATOM 1336 C C . ARG A 1 167 ? 28.394 -1.641 -36.894 1.00 91.88 167 ARG A C 1
ATOM 1338 O O . ARG A 1 167 ? 27.644 -2.279 -36.172 1.00 91.88 167 ARG A O 1
ATOM 1345 N N . LEU A 1 168 ? 28.524 -0.317 -36.827 1.00 91.62 168 LEU A N 1
ATOM 1346 C CA . LEU A 1 168 ? 27.785 0.512 -35.871 1.00 91.62 168 LEU A CA 1
ATOM 1347 C C . LEU A 1 168 ? 26.266 0.458 -36.095 1.00 91.62 168 LEU A C 1
ATOM 1349 O O . LEU A 1 168 ? 25.515 0.552 -35.134 1.00 91.62 168 LEU A O 1
ATOM 1353 N N . GLN A 1 169 ? 25.810 0.261 -37.337 1.00 93.38 169 GLN A N 1
ATOM 1354 C CA . GLN A 1 169 ? 24.391 0.047 -37.632 1.00 93.38 169 GLN A CA 1
ATOM 1355 C C . GLN A 1 169 ? 23.860 -1.241 -36.984 1.00 93.38 169 GLN A C 1
ATOM 1357 O O . GLN A 1 169 ? 22.779 -1.218 -36.414 1.00 93.38 169 GLN A O 1
ATOM 1362 N N . VAL A 1 170 ? 24.626 -2.338 -37.017 1.00 93.88 170 VAL A N 1
ATOM 1363 C CA . VAL A 1 170 ? 24.237 -3.600 -36.358 1.00 93.88 170 VAL A CA 1
ATOM 1364 C C . VAL A 1 170 ? 24.120 -3.413 -34.844 1.00 93.88 170 VAL A C 1
ATOM 1366 O O . VAL A 1 170 ? 23.156 -3.877 -34.239 1.00 93.88 170 VAL A O 1
ATOM 1369 N N . ASP A 1 171 ? 25.070 -2.698 -34.237 1.00 93.38 171 ASP A N 1
ATOM 1370 C CA . ASP A 1 171 ? 25.033 -2.394 -32.802 1.00 93.38 171 ASP A CA 1
ATOM 1371 C C . ASP A 1 171 ? 23.844 -1.478 -32.449 1.00 93.38 171 ASP A C 1
ATOM 1373 O O . ASP A 1 171 ? 23.193 -1.667 -31.420 1.00 93.38 171 ASP A O 1
ATOM 1377 N N . LEU A 1 172 ? 23.530 -0.499 -33.307 1.00 93.69 172 LEU A N 1
ATOM 1378 C CA . LEU A 1 172 ? 22.374 0.385 -33.145 1.00 93.69 172 LEU A CA 1
ATOM 1379 C C . LEU A 1 172 ? 21.055 -0.395 -33.188 1.00 93.69 172 LEU A C 1
ATOM 1381 O O . LEU A 1 172 ? 20.214 -0.208 -32.308 1.00 93.69 172 LEU A O 1
ATOM 1385 N N . ASP A 1 173 ? 20.889 -1.272 -34.179 1.00 95.12 173 ASP A N 1
ATOM 1386 C CA . ASP A 1 173 ? 19.685 -2.089 -34.342 1.00 95.12 173 ASP A CA 1
ATOM 1387 C C . ASP A 1 173 ? 19.470 -2.987 -33.108 1.00 95.12 173 ASP A C 1
ATOM 1389 O O . ASP A 1 173 ? 18.368 -3.023 -32.560 1.00 95.12 173 ASP A O 1
ATOM 1393 N N . PHE A 1 174 ? 20.542 -3.597 -32.582 1.00 96.12 174 PHE A N 1
ATOM 1394 C CA . PHE A 1 174 ? 20.505 -4.372 -31.335 1.00 96.12 174 PHE A CA 1
ATOM 1395 C C . PHE A 1 174 ? 19.976 -3.554 -30.145 1.00 96.12 174 PHE A C 1
ATOM 1397 O O . PHE A 1 174 ? 19.064 -3.988 -29.439 1.00 96.12 174 PHE A O 1
ATOM 1404 N N . PHE A 1 175 ? 20.510 -2.350 -29.916 1.00 93.88 175 PHE A N 1
ATOM 1405 C CA . PHE A 1 175 ? 20.081 -1.521 -28.783 1.00 93.88 175 PHE A CA 1
ATOM 1406 C C . PHE A 1 175 ? 18.666 -0.955 -28.951 1.00 93.88 175 PHE A C 1
ATOM 1408 O O . PHE A 1 175 ? 17.979 -0.708 -27.955 1.00 93.88 175 PHE A O 1
ATOM 1415 N N . LEU A 1 176 ? 18.203 -0.753 -30.186 1.00 92.00 176 LEU A N 1
ATOM 1416 C CA . LEU A 1 176 ? 16.822 -0.361 -30.465 1.00 92.00 176 LEU A CA 1
ATOM 1417 C C . LEU A 1 176 ? 15.839 -1.500 -30.165 1.00 92.00 176 LEU A C 1
ATOM 1419 O O . LEU A 1 176 ? 14.795 -1.243 -29.560 1.00 92.00 176 LEU A O 1
ATOM 1423 N N . GLU A 1 177 ? 16.183 -2.740 -30.521 1.00 93.50 177 GLU A N 1
ATOM 1424 C CA . GLU A 1 177 ? 15.405 -3.932 -30.165 1.00 93.50 177 GLU A CA 1
ATOM 1425 C C . GLU A 1 177 ? 15.372 -4.152 -28.646 1.00 93.50 177 GLU A C 1
ATOM 1427 O O . GLU A 1 177 ? 14.298 -4.330 -28.068 1.00 93.50 177 GLU A O 1
ATOM 1432 N N . GLU A 1 178 ? 16.521 -4.049 -27.971 1.00 92.00 178 GLU A N 1
ATOM 1433 C CA . GLU A 1 178 ? 16.618 -4.188 -26.512 1.00 92.00 178 GLU A CA 1
ATOM 1434 C C . GLU A 1 178 ? 15.794 -3.110 -25.784 1.00 92.00 178 GLU A C 1
ATOM 1436 O O . GLU A 1 178 ? 15.049 -3.406 -24.844 1.00 92.00 178 GLU A O 1
ATOM 1441 N N . ARG A 1 179 ? 15.846 -1.858 -26.262 1.00 94.44 179 ARG A N 1
ATOM 1442 C CA . ARG A 1 179 ? 14.991 -0.768 -25.766 1.00 94.44 179 ARG A CA 1
ATOM 1443 C C . ARG A 1 179 ? 13.511 -1.107 -25.919 1.00 94.44 179 ARG A C 1
ATOM 1445 O O . ARG A 1 179 ? 12.737 -0.843 -24.999 1.00 94.44 179 ARG A O 1
ATOM 1452 N N . GLN A 1 180 ? 13.111 -1.639 -27.072 1.00 92.81 180 GLN A N 1
ATOM 1453 C CA . GLN A 1 180 ? 11.716 -1.964 -27.351 1.00 92.81 180 GLN A CA 1
ATOM 1454 C C . GLN A 1 180 ? 11.214 -3.087 -26.436 1.00 92.81 180 GLN A C 1
ATOM 1456 O O . GLN A 1 180 ? 10.168 -2.932 -25.809 1.00 92.81 180 GLN A O 1
ATOM 1461 N N . MET A 1 181 ? 12.010 -4.142 -26.259 1.00 93.19 181 MET A N 1
ATOM 1462 C CA . MET A 1 181 ? 11.711 -5.249 -25.349 1.00 93.19 181 MET A CA 1
ATOM 1463 C C . MET A 1 181 ? 11.482 -4.770 -23.906 1.00 93.19 181 MET A C 1
ATOM 1465 O O . MET A 1 181 ? 10.505 -5.157 -23.268 1.00 93.19 181 MET A O 1
ATOM 1469 N N . ILE A 1 182 ? 12.340 -3.883 -23.391 1.00 90.12 182 ILE A N 1
ATOM 1470 C CA . ILE A 1 182 ? 12.190 -3.335 -22.032 1.00 90.12 182 ILE A CA 1
ATOM 1471 C C . ILE A 1 182 ? 10.942 -2.446 -21.919 1.00 90.12 182 ILE A C 1
ATOM 1473 O O . ILE A 1 182 ? 10.228 -2.494 -20.917 1.00 90.12 182 ILE A O 1
ATOM 1477 N N . MET A 1 183 ? 10.651 -1.642 -22.945 1.00 90.75 183 MET A N 1
ATOM 1478 C CA . MET A 1 183 ? 9.440 -0.814 -22.992 1.00 90.75 183 MET A CA 1
ATOM 1479 C C . MET A 1 183 ? 8.154 -1.649 -23.024 1.00 90.75 183 MET A C 1
ATOM 1481 O O . MET A 1 183 ? 7.124 -1.199 -22.517 1.00 90.75 183 MET A O 1
ATOM 1485 N N . ASP A 1 184 ? 8.195 -2.841 -23.616 1.00 91.06 184 ASP A N 1
ATOM 1486 C CA . ASP A 1 184 ? 7.060 -3.762 -23.660 1.00 91.06 184 ASP A CA 1
ATOM 1487 C C . ASP A 1 184 ? 6.879 -4.480 -22.315 1.00 91.06 184 ASP A C 1
ATOM 1489 O O . ASP A 1 184 ? 5.773 -4.464 -21.774 1.00 91.06 184 ASP A O 1
ATOM 1493 N N . ALA A 1 185 ? 7.965 -4.933 -21.680 1.00 86.31 185 ALA A N 1
ATOM 1494 C CA . ALA A 1 185 ? 7.928 -5.471 -20.316 1.00 86.31 185 ALA A CA 1
ATOM 1495 C C . ALA A 1 185 ? 7.376 -4.455 -19.291 1.00 86.31 185 ALA A C 1
ATOM 1497 O O . ALA A 1 185 ? 6.586 -4.804 -18.413 1.00 86.31 185 ALA A O 1
ATOM 1498 N N . LEU A 1 186 ? 7.726 -3.169 -19.422 1.00 83.88 186 LEU A N 1
ATOM 1499 C CA . LEU A 1 186 ? 7.168 -2.095 -18.588 1.00 83.88 186 LEU A CA 1
ATOM 1500 C C . LEU A 1 186 ? 5.671 -1.848 -18.828 1.00 83.88 186 LEU A C 1
ATOM 1502 O O . LEU A 1 186 ? 4.976 -1.387 -17.919 1.00 83.88 186 LEU A O 1
ATOM 1506 N N . ARG A 1 187 ? 5.168 -2.106 -20.039 1.00 86.12 187 ARG A N 1
ATOM 1507 C CA . ARG A 1 187 ? 3.741 -1.971 -20.363 1.00 86.12 187 ARG A CA 1
ATOM 1508 C C . ARG A 1 187 ? 2.925 -3.129 -19.803 1.00 86.12 187 ARG A C 1
ATOM 1510 O O . ARG A 1 187 ? 1.847 -2.882 -19.274 1.00 86.12 187 ARG A O 1
ATOM 1517 N N . GLU A 1 188 ? 3.459 -4.345 -19.849 1.00 83.25 188 GLU A N 1
ATOM 1518 C CA . GLU A 1 188 ? 2.815 -5.537 -19.283 1.00 83.25 188 GLU A CA 1
ATOM 1519 C C . GLU A 1 188 ? 2.675 -5.470 -17.755 1.00 83.25 188 GLU A C 1
ATOM 1521 O O . GLU A 1 188 ? 1.703 -5.975 -17.210 1.00 83.25 188 GLU A O 1
ATOM 1526 N N . GLN A 1 189 ? 3.581 -4.779 -17.054 1.00 70.00 189 GLN A N 1
ATOM 1527 C CA . GLN A 1 189 ? 3.488 -4.567 -15.600 1.00 70.00 189 GLN A CA 1
ATOM 1528 C C . GLN A 1 189 ? 2.491 -3.470 -15.163 1.00 70.00 189 GLN A C 1
ATOM 1530 O O . GLN A 1 189 ? 2.372 -3.201 -13.968 1.00 70.00 189 GLN A O 1
ATOM 1535 N N . ASN A 1 190 ? 1.828 -2.775 -16.094 1.00 59.28 190 ASN A N 1
ATOM 1536 C CA . ASN A 1 190 ? 0.922 -1.649 -15.808 1.00 59.28 190 ASN A CA 1
ATOM 1537 C C . ASN A 1 190 ? -0.556 -1.922 -16.177 1.00 59.28 190 ASN A C 1
ATOM 1539 O O . ASN A 1 190 ? -1.338 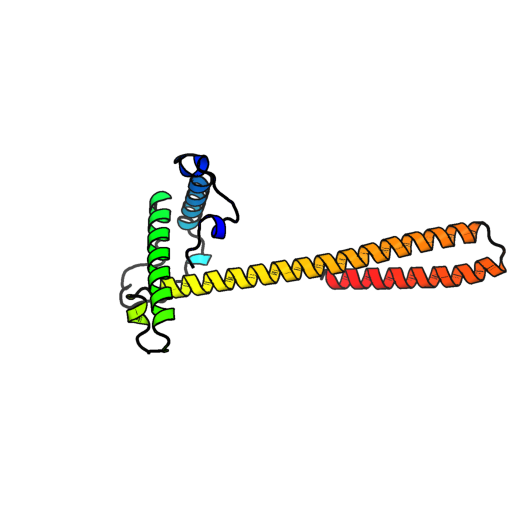-0.969 -16.214 1.00 59.28 190 ASN A O 1
ATOM 1543 N N . LEU A 1 191 ? -0.936 -3.177 -16.451 1.00 43.94 191 LEU A N 1
ATOM 1544 C CA . LEU A 1 191 ? -2.307 -3.608 -16.771 1.00 43.94 191 LEU A CA 1
ATOM 1545 C C . LEU A 1 191 ? -2.860 -4.585 -15.731 1.00 43.94 191 LEU A C 1
ATOM 1547 O O . LEU A 1 191 ? -2.111 -5.504 -15.337 1.00 43.94 191 LEU A O 1
#

Sequence (191 aa):
MYMRLIEVTGRNFDRADLDDVTDSLKAQFWRNVATVYCSNDDKFKGFIEYDADSDGIDPGTIVPHSPAKLEEMWMELTSFFSISEANFRLSGTHDHEFKRFVQGKLDVLYLGIAAAREAEITLAREQDQEATARVRAEYYKMLDDIRKRISAIESEMSSAASPIKLRLQVDLDFFLEERQMIMDALREQNL

pLDDT: mean 70.36, std 16.41, range [38.22, 96.62]

Secondary structure (DSSP, 8-state):
----HHHHHS-PPPHHHHH-TTTSHHHHHHHHHHHHHTS--GGGTT--PPPGGGTT--TT------HHHHHHHHHHHHHHHHHHHHHHHHH-S--TTHHHHTTT-HHHHHHHHHHHHHHHHHHHHHHHHHHHHHHHHHHHHHHHHHHHHHHHHHHHHTTS-HHHHHHHHHHHHHHHHHHHHHHHHHHHTT-